Protein AF-A0A3D3K7D5-F1 (afdb_monomer)

Secondary structure (DSSP, 8-state):
-HHHHHHTTS---EEES--SS--SSB-B----SS---GGGS--S-SB-HHHHHHHHHHHTTTPEEE-TTB-HHHHHHHHHHHHTT-SSSPPPPEEEEE-B-SS-HHHHGGGEEEEEEETTEEEEEEEPB--GGGBSS-S-------STTSBPHHHHHHHHHTT-EEEEP-BTTTTT---TTSSSTT-S-TT--B-EEEEEEEHHHHHHTT--GGGTTTT--TTSB-BHHHHHHHSTTT-S--SHHHHHHHHHHHHHHHHHHHHTT--HHHHTTSEEE---TTSS--B-GGGSSGGGHHHHHHHHHHHHHHHHHHBTTGGGTGGG--HHHHHHIIIIIHHHHHHHTT-

pLDDT: mean 89.33, std 12.66, range [44.53, 98.88]

Sequence (347 aa):
GNLDKVQEKARIIAVNLTHLQQSNLCNHAFGMQIADGNDFFPNGNGLTNDGRKVTQGLFDRAVCVDLKHMSYKSRKDLMSEIDAKKFKNVQPLICSHAGFTGTSFKNWAGSIQMVKNVKGSVYLEITKSLHSKNLGRRPGFPAFNASTINLFDEEIAWIVKNDGVIGISLDRRILGYIDLHDERPTGINSNSDVLVDKEFFSAEEWNALGIKKSQIGNTIDSDDILTSSELSECTEASITARNEFFSDHILNHLKHYFQVCKDHGISIAKAQKQITIGSDFDGLINPFANISTVQKMSDLKTYIRMNLLYFLKDLKDSKKWCSELNVDVFVEDLFYNNGYRFIKSRF

Radius of gyration: 19.74 Å; Cα contacts (8 Å, |Δi|>4): 657; chains: 1; bounding box: 53×49×55 Å

Solvent-accessible surface area (backbone atoms only — not comparable to full-atom values): 18586 Å² total; per-residue (Å²): 107,75,67,56,65,45,49,78,77,42,88,64,60,64,45,58,67,32,43,70,43,82,36,85,25,21,21,22,19,45,78,73,94,83,64,10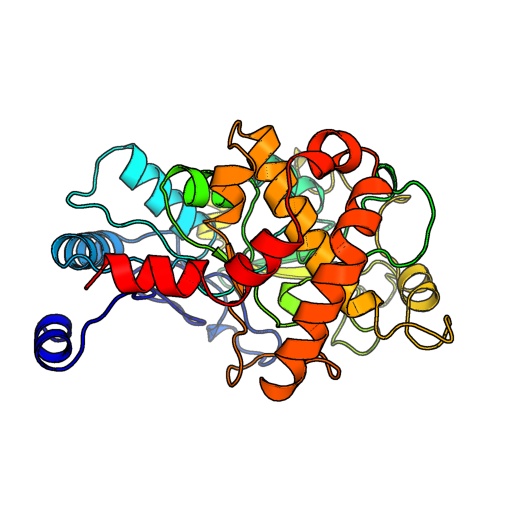1,49,79,76,40,53,18,69,41,63,22,54,34,76,59,25,51,54,50,49,40,57,32,13,71,66,67,20,20,48,26,48,41,31,30,13,58,54,17,48,50,46,51,54,53,36,50,76,68,58,75,51,59,63,76,46,44,43,31,28,57,48,31,32,41,28,82,42,42,68,93,55,50,47,12,32,30,78,42,81,44,85,50,95,59,21,30,39,36,33,29,56,28,51,41,63,53,90,43,54,74,76,90,87,53,72,51,25,44,20,63,39,52,53,25,42,32,43,64,53,53,38,48,36,49,74,57,70,10,41,39,12,40,38,47,25,34,60,48,36,22,54,80,52,95,84,44,86,59,41,35,46,90,48,85,88,49,54,48,34,40,39,74,38,43,41,19,42,56,36,50,58,74,69,59,75,51,76,86,42,46,37,69,64,63,46,89,92,35,49,42,30,55,69,58,49,53,69,55,32,76,90,67,44,103,78,56,91,46,52,70,52,40,24,54,48,48,49,55,51,48,52,53,48,43,25,48,78,69,75,40,52,63,79,56,53,52,59,24,34,28,67,15,53,57,75,95,53,101,54,57,48,41,85,83,50,67,48,79,88,35,49,64,55,55,52,50,48,48,56,72,41,44,69,59,60,31,56,53,24,72,67,43,45,77,54,48,86,73,57,59,51,75,62,41,49,49,24,28,75,40,50,26,56,50,51,60,55,56,76,77,111

Structure (mmCIF, N/CA/C/O backbone):
data_AF-A0A3D3K7D5-F1
#
_entry.id   AF-A0A3D3K7D5-F1
#
loop_
_atom_site.group_PDB
_atom_site.id
_atom_site.type_symbol
_atom_site.label_atom_id
_atom_site.label_alt_id
_atom_site.label_comp_id
_atom_site.label_asym_id
_atom_site.label_entity_id
_atom_site.label_seq_id
_atom_site.pdbx_PDB_ins_code
_atom_site.Cartn_x
_atom_site.Cartn_y
_atom_site.Cartn_z
_atom_site.occupancy
_atom_site.B_iso_or_equiv
_atom_site.auth_seq_id
_atom_site.auth_comp_id
_atom_site.auth_asym_id
_atom_site.auth_atom_id
_atom_site.pdbx_PDB_model_num
ATOM 1 N N . GLY A 1 1 ? -13.679 -6.954 28.525 1.00 71.00 1 GLY A N 1
ATOM 2 C CA . GLY A 1 1 ? -12.781 -7.902 27.824 1.00 71.00 1 GLY A CA 1
ATOM 3 C C . GLY A 1 1 ? -11.327 -7.488 27.994 1.00 71.00 1 GLY A C 1
ATOM 4 O O . GLY A 1 1 ? -11.074 -6.501 28.672 1.00 71.00 1 GLY A O 1
ATOM 5 N N . ASN A 1 2 ? -10.367 -8.217 27.409 1.00 83.06 2 ASN A N 1
ATOM 6 C CA . ASN A 1 2 ? -8.934 -7.886 27.538 1.00 83.06 2 ASN A CA 1
ATOM 7 C C . ASN A 1 2 ? -8.601 -6.482 27.003 1.00 83.06 2 ASN A C 1
ATOM 9 O O . ASN A 1 2 ? -7.838 -5.769 27.642 1.00 83.06 2 ASN A O 1
ATOM 13 N N . LEU A 1 3 ? -9.230 -6.055 25.900 1.00 85.81 3 LEU A N 1
ATOM 14 C CA . LEU A 1 3 ? -9.052 -4.708 25.345 1.00 85.81 3 LEU A CA 1
ATOM 15 C C . LEU A 1 3 ? -9.482 -3.603 26.324 1.00 85.81 3 LEU A C 1
ATOM 17 O O . LEU A 1 3 ? -8.759 -2.627 26.472 1.00 85.81 3 LEU A O 1
ATOM 21 N N . ASP A 1 4 ? -10.610 -3.770 27.022 1.00 87.94 4 ASP A N 1
ATOM 22 C CA . ASP A 1 4 ? -11.104 -2.765 27.978 1.00 87.94 4 ASP A CA 1
ATOM 23 C C . ASP A 1 4 ? -10.107 -2.569 29.134 1.00 87.94 4 ASP A C 1
ATOM 25 O O . ASP A 1 4 ? -9.748 -1.442 29.456 1.00 87.94 4 ASP A O 1
ATOM 29 N N . LYS A 1 5 ? -9.551 -3.669 29.665 1.00 90.00 5 LYS A N 1
ATOM 30 C CA . LYS A 1 5 ? -8.516 -3.632 30.716 1.00 90.00 5 LYS A CA 1
ATOM 31 C C . LYS A 1 5 ? -7.228 -2.935 30.270 1.00 90.00 5 LYS A C 1
ATOM 33 O O . LYS A 1 5 ? -6.519 -2.361 31.091 1.00 90.00 5 LYS A O 1
ATOM 38 N N . VAL A 1 6 ? -6.880 -3.035 28.985 1.00 88.81 6 VAL A N 1
ATOM 39 C CA . VAL A 1 6 ? -5.729 -2.314 28.424 1.00 88.81 6 VAL A CA 1
ATOM 40 C C . VAL A 1 6 ? -6.070 -0.833 28.263 1.00 88.81 6 VAL A C 1
ATOM 42 O O . VAL A 1 6 ? -5.253 0.007 28.628 1.00 88.81 6 VAL A O 1
ATOM 45 N N . GLN A 1 7 ? -7.281 -0.508 27.799 1.00 88.00 7 GLN A N 1
ATOM 46 C CA . GLN A 1 7 ? -7.729 0.876 27.624 1.00 88.00 7 GLN A CA 1
ATOM 47 C C . GLN A 1 7 ? -7.828 1.673 28.928 1.00 88.00 7 GLN A C 1
ATOM 49 O O . GLN A 1 7 ? -7.616 2.881 28.909 1.00 88.00 7 GLN A O 1
ATOM 54 N N . GLU A 1 8 ? -8.058 1.008 30.062 1.00 90.81 8 GLU A N 1
ATOM 55 C CA . GLU A 1 8 ? -7.961 1.624 31.396 1.00 90.81 8 GLU A CA 1
ATOM 56 C C . GLU A 1 8 ? -6.550 2.150 31.717 1.00 90.81 8 GLU A C 1
ATOM 58 O O . GLU A 1 8 ? -6.399 3.040 32.551 1.00 90.81 8 GLU A O 1
ATOM 63 N N . LYS A 1 9 ? -5.510 1.603 31.073 1.00 92.31 9 LYS A N 1
ATOM 64 C CA . LYS A 1 9 ? -4.099 1.931 31.340 1.00 92.31 9 LYS A CA 1
ATOM 65 C C . LYS A 1 9 ? -3.440 2.733 30.225 1.00 92.31 9 LYS A C 1
ATOM 67 O O . LYS A 1 9 ? -2.531 3.512 30.494 1.00 92.31 9 LYS A O 1
ATOM 72 N N . ALA A 1 10 ? -3.850 2.509 28.980 1.00 90.75 10 ALA A N 1
ATOM 73 C CA . ALA A 1 10 ? -3.271 3.150 27.810 1.00 90.75 10 ALA A CA 1
ATOM 74 C C . ALA A 1 10 ? -4.309 3.293 26.697 1.00 90.75 10 ALA A C 1
ATOM 76 O O . ALA A 1 10 ? -5.041 2.356 26.381 1.00 90.75 10 ALA A O 1
ATOM 77 N N . ARG A 1 11 ? -4.330 4.453 26.037 1.00 89.50 11 ARG A N 1
ATOM 78 C CA . ARG A 1 11 ? -5.193 4.670 24.876 1.00 89.50 11 ARG A CA 1
ATOM 79 C C . ARG A 1 11 ? -4.694 3.831 23.700 1.00 89.50 11 ARG A C 1
ATOM 81 O O . ARG A 1 11 ? -3.598 4.052 23.194 1.00 89.50 11 ARG A O 1
ATOM 88 N N . ILE A 1 12 ? -5.521 2.894 23.246 1.00 93.75 12 ILE A N 1
ATOM 89 C CA . ILE A 1 12 ? -5.257 2.113 22.035 1.00 93.75 12 ILE A CA 1
ATOM 90 C C . ILE A 1 12 ? -5.839 2.856 20.836 1.00 93.75 12 ILE A C 1
ATOM 92 O O . ILE A 1 12 ? -7.034 3.134 20.804 1.00 93.75 12 ILE A O 1
ATOM 96 N N . ILE A 1 13 ? -4.988 3.183 19.863 1.00 94.12 13 ILE A N 1
ATOM 97 C CA . ILE A 1 13 ? -5.376 3.934 18.658 1.00 94.12 13 ILE A CA 1
ATOM 98 C C . ILE A 1 13 ? -5.737 2.996 17.507 1.00 94.12 13 ILE A C 1
ATOM 100 O O . ILE A 1 13 ? -6.693 3.258 16.778 1.00 94.12 13 ILE A O 1
ATOM 104 N N . ALA A 1 14 ? -4.984 1.908 17.351 1.00 96.00 14 ALA A N 1
ATOM 105 C CA . ALA A 1 14 ? -5.103 0.990 16.229 1.00 96.00 14 ALA A CA 1
ATOM 106 C C . ALA A 1 14 ? -4.790 -0.452 16.641 1.00 96.00 14 ALA A C 1
ATOM 108 O O . ALA A 1 14 ? -4.013 -0.669 17.572 1.00 96.00 14 ALA A O 1
ATOM 109 N N . VAL A 1 15 ? -5.388 -1.420 15.942 1.00 97.00 15 VAL A N 1
ATOM 110 C CA . VAL A 1 15 ? -5.147 -2.861 16.125 1.00 97.00 15 VAL A CA 1
ATOM 111 C C . VAL A 1 15 ? -5.150 -3.567 14.765 1.00 97.00 15 VAL A C 1
ATOM 113 O O . VAL A 1 15 ? -6.083 -3.388 13.980 1.00 97.00 15 VAL A O 1
ATOM 116 N N . ASN A 1 16 ? -4.146 -4.409 14.507 1.00 95.94 16 ASN A N 1
ATOM 117 C CA . ASN A 1 16 ? -4.144 -5.351 13.384 1.00 95.94 16 ASN A CA 1
ATOM 118 C C . ASN A 1 16 ? -4.997 -6.582 13.720 1.00 95.94 16 ASN A C 1
ATOM 120 O O . ASN A 1 16 ? -4.950 -7.103 14.835 1.00 95.94 16 ASN A O 1
ATOM 124 N N . LEU A 1 17 ? -5.750 -7.090 12.743 1.00 96.56 17 LEU A N 1
ATOM 125 C CA . LEU A 1 17 ? -6.554 -8.314 12.910 1.00 96.56 17 LEU A CA 1
ATOM 126 C C . LEU A 1 17 ? -5.743 -9.605 12.707 1.00 96.56 17 LEU A C 1
ATOM 128 O O . LEU A 1 17 ? -6.175 -10.694 13.097 1.00 96.56 17 LEU A O 1
ATOM 132 N N . THR A 1 18 ? -4.580 -9.487 12.074 1.00 95.25 18 THR A N 1
ATOM 133 C CA . THR A 1 18 ? -3.660 -10.588 11.805 1.00 95.25 18 THR A CA 1
ATOM 134 C C . THR A 1 18 ? -2.232 -10.065 11.646 1.00 95.25 18 THR A C 1
ATOM 136 O O . THR A 1 18 ? -2.013 -8.856 11.567 1.00 95.25 18 THR A O 1
ATOM 139 N N . HIS A 1 19 ? -1.270 -10.981 11.603 1.00 91.88 19 HIS A N 1
ATOM 140 C CA . HIS A 1 19 ? 0.141 -10.704 11.345 1.00 91.88 19 HIS A CA 1
ATOM 141 C C . HIS A 1 19 ? 0.665 -11.720 10.311 1.00 91.88 19 HIS A C 1
ATOM 143 O O . HIS A 1 19 ? -0.014 -12.001 9.331 1.00 91.88 19 HIS A O 1
ATOM 149 N N . LEU A 1 20 ? 1.854 -12.287 10.511 1.00 86.38 20 LEU A N 1
ATOM 150 C CA . LEU A 1 20 ? 2.508 -13.217 9.578 1.00 86.38 20 LEU A CA 1
ATOM 151 C C . LEU A 1 20 ? 1.956 -14.655 9.590 1.00 86.38 20 LEU A C 1
ATOM 153 O O . LEU A 1 20 ? 2.415 -15.479 8.806 1.00 86.38 20 LEU A O 1
ATOM 157 N N . GLN A 1 21 ? 1.018 -14.979 10.479 1.00 86.38 21 GLN A N 1
ATOM 158 C CA . GLN A 1 21 ? 0.454 -16.322 10.632 1.00 86.38 21 GLN A CA 1
ATOM 159 C C . GLN A 1 21 ? -1.063 -16.291 10.513 1.00 86.38 21 GLN A C 1
ATOM 161 O O . GLN A 1 21 ? -1.693 -15.258 10.754 1.00 86.38 21 GLN A O 1
ATOM 166 N N . GLN A 1 22 ? -1.639 -17.453 10.203 1.00 89.69 22 GLN A N 1
ATOM 167 C CA . GLN A 1 22 ? -3.078 -17.585 10.072 1.00 89.69 22 GLN A CA 1
ATOM 168 C C . GLN A 1 22 ? -3.783 -17.173 11.370 1.00 89.69 22 GLN A C 1
ATOM 170 O O . GLN A 1 22 ? -3.541 -17.722 12.445 1.00 89.69 22 GLN A O 1
ATOM 175 N N . SER A 1 23 ? -4.705 -16.224 11.239 1.00 91.56 23 SER A N 1
ATOM 176 C CA . SER A 1 23 ? -5.607 -15.790 12.299 1.00 91.56 23 SER A CA 1
ATOM 177 C C . SER A 1 23 ? -7.003 -16.353 12.048 1.00 91.56 23 SER A C 1
ATOM 179 O O . SER A 1 23 ? -7.442 -16.493 10.906 1.00 91.56 23 SER A O 1
ATOM 181 N N . ASN A 1 24 ? -7.750 -16.610 13.122 1.00 94.44 24 ASN A N 1
ATOM 182 C CA . ASN A 1 24 ? -9.175 -16.944 13.021 1.00 94.44 24 ASN A CA 1
ATOM 183 C C . ASN A 1 24 ? -10.040 -15.715 12.671 1.00 94.44 24 ASN A C 1
ATOM 185 O O . ASN A 1 24 ? -11.241 -15.853 12.436 1.00 94.44 24 ASN A O 1
ATOM 189 N N . LEU A 1 25 ? -9.460 -14.507 12.654 1.00 97.69 25 LEU A N 1
ATOM 190 C CA . LEU A 1 25 ? -10.171 -13.258 12.364 1.00 97.69 25 LEU A CA 1
ATOM 191 C C . LEU A 1 25 ? -10.191 -12.934 10.867 1.00 97.69 25 LEU A C 1
ATOM 193 O O . LEU A 1 25 ? -11.213 -12.504 10.334 1.00 97.69 25 LEU A O 1
ATOM 197 N N . CYS A 1 26 ? -9.077 -13.135 10.175 1.00 97.69 26 CYS A N 1
ATOM 198 C CA . CYS A 1 26 ? -8.971 -12.922 8.739 1.00 97.69 26 CYS A CA 1
ATOM 199 C C . CYS A 1 26 ? -7.744 -13.642 8.177 1.00 97.69 26 CYS A C 1
ATOM 201 O O . CYS A 1 26 ? -6.828 -14.003 8.919 1.00 97.69 26 CYS A O 1
ATOM 203 N N . ASN A 1 27 ? -7.724 -13.827 6.859 1.00 96.88 27 ASN A N 1
ATOM 204 C CA . ASN A 1 27 ? -6.536 -14.310 6.167 1.00 96.88 27 ASN A CA 1
ATOM 205 C C . ASN A 1 27 ? -5.448 -13.224 6.092 1.00 96.88 27 ASN A C 1
ATOM 207 O O . ASN A 1 27 ? -5.763 -12.027 6.022 1.00 96.88 27 ASN A O 1
ATOM 211 N N . HIS A 1 28 ? -4.180 -13.639 6.067 1.00 95.44 28 HIS A N 1
ATOM 212 C CA . HIS A 1 28 ? -3.017 -12.752 5.969 1.00 95.44 28 HIS A CA 1
ATOM 213 C C . HIS A 1 28 ? -2.381 -12.758 4.574 1.00 95.44 28 HIS A C 1
ATOM 215 O O . HIS A 1 28 ? -2.562 -13.687 3.795 1.00 95.44 28 HIS A O 1
ATOM 221 N N . ALA A 1 29 ? -1.656 -11.693 4.240 1.00 94.56 29 ALA A N 1
ATOM 222 C CA . ALA A 1 29 ? -0.768 -11.657 3.085 1.00 94.56 29 ALA A CA 1
ATOM 223 C C . ALA A 1 29 ? 0.562 -12.327 3.447 1.00 94.56 29 ALA A C 1
ATOM 225 O O . ALA A 1 29 ? 1.047 -12.190 4.576 1.00 94.56 29 ALA A O 1
ATOM 226 N N . PHE A 1 30 ? 1.179 -13.021 2.493 1.00 91.81 30 PHE A N 1
ATOM 227 C CA . PHE A 1 30 ? 2.505 -13.581 2.706 1.00 91.81 30 PHE A CA 1
ATOM 228 C C . PHE A 1 30 ? 3.532 -12.452 2.860 1.00 91.81 30 PHE A C 1
ATOM 230 O O . PHE A 1 30 ? 3.607 -11.546 2.034 1.00 91.81 30 PHE A O 1
ATOM 237 N N . GLY A 1 31 ? 4.311 -12.486 3.942 1.00 78.69 31 GLY A N 1
ATOM 238 C CA . GLY A 1 31 ? 5.256 -11.414 4.276 1.00 78.69 31 GLY A CA 1
ATOM 239 C C . GLY A 1 31 ? 6.660 -11.882 4.650 1.00 78.69 31 GLY A C 1
ATOM 240 O O . GLY A 1 31 ? 7.502 -11.044 4.953 1.00 78.69 31 GLY A O 1
ATOM 241 N N . MET A 1 32 ? 6.933 -13.192 4.656 1.00 67.50 32 MET A N 1
ATOM 242 C CA . MET A 1 32 ? 8.191 -13.733 5.174 1.00 67.50 32 MET A CA 1
ATOM 243 C C . MET A 1 32 ? 8.962 -14.514 4.113 1.00 67.50 32 MET A C 1
ATOM 245 O O . MET A 1 32 ? 8.595 -15.625 3.765 1.00 67.50 32 MET A O 1
ATOM 249 N N . GLN A 1 33 ? 10.086 -13.963 3.661 1.00 60.16 33 GLN A N 1
ATOM 250 C CA . GLN A 1 33 ? 11.030 -14.649 2.767 1.00 60.16 33 GLN A CA 1
ATOM 251 C C . GLN A 1 33 ? 12.209 -15.305 3.519 1.00 60.16 33 GLN A C 1
ATOM 253 O O . GLN A 1 33 ? 13.191 -15.660 2.890 1.00 60.16 33 GLN A O 1
ATOM 258 N N . ILE A 1 34 ? 12.160 -15.400 4.858 1.00 48.62 34 ILE A N 1
ATOM 259 C CA . ILE A 1 34 ? 13.333 -15.734 5.701 1.00 48.62 34 ILE A CA 1
ATOM 260 C C . ILE A 1 34 ? 13.250 -17.141 6.338 1.00 48.62 34 ILE A C 1
ATOM 262 O O . ILE A 1 34 ? 14.250 -17.636 6.849 1.00 48.62 34 ILE A O 1
ATOM 266 N N . ALA A 1 35 ? 12.102 -17.831 6.297 1.00 47.75 35 ALA A N 1
ATOM 267 C CA . ALA A 1 35 ? 11.999 -19.194 6.829 1.00 47.75 35 ALA A CA 1
ATOM 268 C C . ALA A 1 35 ? 11.150 -20.114 5.940 1.00 47.75 35 ALA A C 1
ATOM 270 O O . ALA A 1 35 ? 10.009 -19.791 5.608 1.00 47.75 35 ALA A O 1
ATOM 271 N N . ASP A 1 36 ? 11.708 -21.285 5.621 1.00 52.78 36 ASP A N 1
ATOM 272 C CA . ASP A 1 36 ? 11.097 -22.379 4.852 1.00 52.78 36 ASP A CA 1
ATOM 273 C C . ASP A 1 36 ? 10.015 -23.122 5.663 1.00 52.78 36 ASP A C 1
ATOM 275 O O . ASP A 1 36 ? 10.137 -24.301 5.999 1.00 52.78 36 ASP A O 1
ATOM 279 N N . GLY A 1 37 ? 8.938 -22.421 6.022 1.00 64.50 37 GLY A N 1
ATOM 280 C CA . GLY A 1 37 ? 7.816 -22.987 6.767 1.00 64.50 37 GLY A CA 1
ATOM 281 C C . GLY A 1 37 ? 6.498 -22.858 6.013 1.00 64.50 37 GLY A C 1
ATOM 282 O O . GLY A 1 37 ? 5.971 -21.755 5.880 1.00 64.50 37 GLY A O 1
ATOM 283 N N . ASN A 1 38 ? 5.900 -23.990 5.622 1.00 73.69 38 ASN A N 1
ATOM 284 C CA . ASN A 1 38 ? 4.523 -24.029 5.101 1.00 73.69 38 ASN A CA 1
ATOM 285 C C . ASN A 1 38 ? 3.502 -23.412 6.085 1.00 73.69 38 ASN A C 1
ATOM 287 O O . ASN A 1 38 ? 2.418 -23.017 5.668 1.00 73.69 38 ASN A O 1
ATOM 291 N N . ASP A 1 39 ? 3.843 -23.313 7.374 1.00 77.88 39 ASP A N 1
ATOM 292 C CA . ASP A 1 39 ? 2.995 -22.750 8.436 1.00 77.88 39 ASP A CA 1
ATOM 293 C C . ASP A 1 39 ? 2.694 -21.252 8.258 1.00 77.88 39 ASP A C 1
ATOM 295 O O . ASP A 1 39 ? 1.765 -20.725 8.870 1.00 77.88 39 ASP A O 1
ATOM 299 N N . PHE A 1 40 ? 3.464 -20.560 7.415 1.00 86.12 40 PHE A N 1
ATOM 300 C CA . PHE A 1 40 ? 3.286 -19.136 7.123 1.00 86.12 40 PHE A CA 1
ATOM 301 C C . PHE A 1 40 ? 2.553 -18.885 5.805 1.00 86.12 40 PHE A C 1
ATOM 303 O O . PHE A 1 40 ? 2.254 -17.732 5.479 1.00 86.12 40 PHE A O 1
ATOM 310 N N . PHE A 1 41 ? 2.236 -19.941 5.050 1.00 91.19 41 PHE A N 1
ATOM 311 C CA . PHE A 1 41 ? 1.444 -19.805 3.837 1.00 91.19 41 PHE A CA 1
ATOM 312 C C . PHE A 1 41 ? 0.004 -19.417 4.194 1.00 91.19 41 PHE A C 1
ATOM 314 O O . PHE A 1 41 ? -0.620 -20.082 5.026 1.00 91.19 41 PHE A O 1
ATOM 321 N N . PRO A 1 42 ? -0.544 -18.359 3.572 1.00 92.69 42 PRO A N 1
ATOM 322 C CA . PRO A 1 42 ? -1.939 -17.986 3.762 1.00 92.69 42 PRO A CA 1
ATOM 323 C C . PRO A 1 42 ? -2.889 -19.130 3.402 1.00 92.69 42 PRO A C 1
ATOM 325 O O . PRO A 1 42 ? -2.801 -19.689 2.302 1.00 92.69 42 PRO A O 1
ATOM 328 N N . ASN A 1 43 ? -3.813 -19.459 4.309 1.00 91.19 43 ASN A N 1
ATOM 329 C CA . ASN A 1 43 ? -4.723 -20.597 4.171 1.00 91.19 43 ASN A CA 1
ATOM 330 C C . ASN A 1 43 ? -6.137 -20.287 4.702 1.00 91.19 43 ASN A C 1
ATOM 332 O O . ASN A 1 43 ? -6.707 -21.010 5.510 1.00 91.19 43 ASN A O 1
ATOM 336 N N . GLY A 1 44 ? -6.745 -19.212 4.210 1.00 93.44 44 GLY A N 1
ATOM 337 C CA . GLY A 1 44 ? -8.145 -18.892 4.499 1.00 93.44 44 GLY A CA 1
ATOM 338 C C . GLY A 1 44 ? -8.795 -18.103 3.375 1.00 93.44 44 GLY A C 1
ATOM 339 O O . GLY A 1 44 ? -8.241 -18.012 2.285 1.00 93.44 44 GLY A O 1
ATOM 340 N N . ASN A 1 45 ? -9.955 -17.501 3.637 1.00 96.69 45 ASN A N 1
ATOM 341 C CA . ASN A 1 45 ? -10.724 -16.775 2.627 1.00 96.69 45 ASN A CA 1
ATOM 342 C C . ASN A 1 45 ? -11.261 -15.438 3.153 1.00 96.69 45 ASN A C 1
ATOM 344 O O . ASN A 1 45 ? -12.438 -15.312 3.499 1.00 96.69 45 ASN A O 1
ATOM 348 N N . GLY A 1 46 ? -10.405 -14.417 3.169 1.00 97.56 46 GLY A N 1
ATOM 349 C CA . GLY A 1 46 ? -10.788 -13.064 3.549 1.00 97.56 46 GLY A CA 1
ATOM 350 C C . GLY A 1 46 ? -11.170 -12.903 5.025 1.00 97.56 46 GLY A C 1
ATOM 351 O O . GLY A 1 46 ? -10.623 -13.561 5.914 1.00 97.56 46 GLY A O 1
ATOM 352 N N . LEU A 1 47 ? -12.105 -11.985 5.292 1.00 98.19 47 LEU A N 1
ATOM 353 C CA . LEU A 1 47 ? -12.552 -11.638 6.646 1.00 98.19 47 LEU A CA 1
ATOM 354 C C . LEU A 1 47 ? -13.562 -12.674 7.169 1.00 98.19 47 LEU A C 1
ATOM 356 O O . LEU A 1 47 ? -14.565 -12.961 6.507 1.00 98.19 47 LEU A O 1
ATOM 360 N N . THR A 1 48 ? -13.358 -13.201 8.380 1.00 98.31 48 THR A N 1
ATOM 361 C CA . THR A 1 48 ? -14.257 -14.202 8.989 1.00 98.31 48 THR A CA 1
ATOM 362 C C . THR A 1 48 ? -15.399 -13.552 9.776 1.00 98.31 48 THR A C 1
ATOM 364 O O . THR A 1 48 ? -15.433 -12.339 9.996 1.00 98.31 48 THR A O 1
ATOM 367 N N . ASN A 1 49 ? -16.386 -14.340 10.215 1.00 98.31 49 ASN A N 1
ATOM 368 C CA . ASN A 1 49 ? -17.466 -13.832 11.072 1.00 98.31 49 ASN A CA 1
ATOM 369 C C . ASN A 1 49 ? -16.949 -13.319 12.422 1.00 98.31 49 ASN A C 1
ATOM 371 O O . ASN A 1 49 ? -17.444 -12.309 12.922 1.00 98.31 49 ASN A O 1
ATOM 375 N N . ASP A 1 50 ? -15.941 -13.972 12.997 1.00 98.00 50 ASP A N 1
ATOM 376 C CA . ASP A 1 50 ? -15.334 -13.503 14.241 1.00 98.00 50 ASP A CA 1
ATOM 377 C C . ASP A 1 50 ? -14.472 -12.261 14.003 1.00 98.00 50 ASP A C 1
ATOM 379 O O . ASP A 1 50 ? -14.537 -11.324 14.800 1.00 98.00 50 ASP A O 1
ATOM 383 N N . GLY A 1 51 ? -13.788 -12.167 12.855 1.00 98.31 51 GLY A N 1
ATOM 384 C CA . GLY A 1 51 ? -13.132 -10.933 12.415 1.00 98.31 51 GLY A CA 1
ATOM 385 C C . GLY A 1 51 ? -14.086 -9.747 12.318 1.00 98.31 51 GLY A C 1
ATOM 386 O O . GLY A 1 51 ? -13.764 -8.661 12.801 1.00 98.31 51 GLY A O 1
ATOM 387 N N . ARG A 1 52 ? -15.298 -9.952 11.783 1.00 98.56 52 ARG A N 1
ATOM 388 C CA . ARG A 1 52 ? -16.355 -8.922 11.755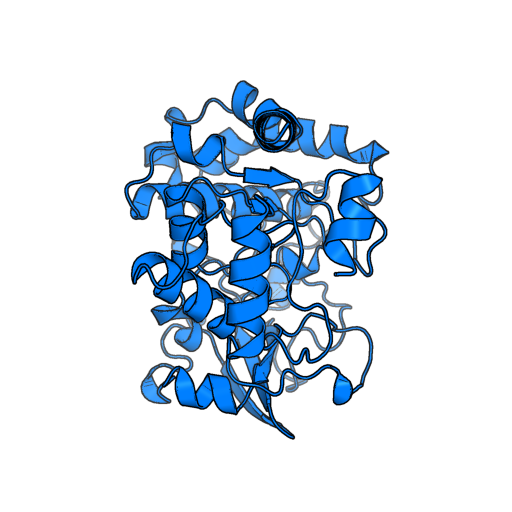 1.00 98.56 52 ARG A CA 1
ATOM 389 C C . ARG A 1 52 ? -16.785 -8.502 13.160 1.00 98.56 52 ARG A C 1
ATOM 391 O O . ARG A 1 52 ? -16.873 -7.309 13.435 1.00 98.56 52 ARG A O 1
ATOM 398 N N . LYS A 1 53 ? -17.016 -9.452 14.074 1.00 98.19 53 LYS A N 1
ATOM 399 C CA . LYS A 1 53 ? -17.387 -9.135 15.469 1.00 98.19 53 LYS A CA 1
ATOM 400 C C . LYS A 1 53 ? -16.295 -8.332 16.177 1.00 98.19 53 LYS A C 1
ATOM 402 O O . LYS A 1 53 ? -16.603 -7.342 16.836 1.00 98.19 53 LYS A O 1
ATOM 407 N N . VAL A 1 54 ? -15.031 -8.738 16.025 1.00 97.88 54 VAL A N 1
ATOM 408 C CA . VAL A 1 54 ? -13.886 -8.018 16.603 1.00 97.88 54 VAL A CA 1
ATOM 409 C C . VAL A 1 54 ? -13.771 -6.622 15.996 1.00 97.88 54 VAL A C 1
ATOM 411 O O . VAL A 1 54 ? -13.666 -5.656 16.743 1.00 97.88 54 VAL A O 1
ATOM 414 N N . THR A 1 55 ? -13.884 -6.500 14.673 1.00 98.56 55 THR A N 1
ATOM 415 C CA . THR A 1 55 ? -13.868 -5.211 13.963 1.00 98.56 55 THR A CA 1
ATOM 416 C C . THR A 1 55 ? -14.947 -4.262 14.481 1.00 98.56 55 THR A C 1
ATOM 418 O O . THR A 1 55 ? -14.640 -3.126 14.836 1.00 98.56 55 THR A O 1
ATOM 421 N N . GLN A 1 56 ? -16.193 -4.733 14.610 1.00 98.50 56 GLN A N 1
ATOM 422 C CA . GLN A 1 56 ? -17.272 -3.927 15.185 1.00 98.50 56 GLN A CA 1
ATOM 423 C C . GLN A 1 56 ? -16.935 -3.486 16.617 1.00 98.50 56 GLN A C 1
ATOM 425 O O . GLN A 1 56 ? -17.095 -2.318 16.958 1.00 98.50 56 GLN A O 1
ATOM 430 N N . GLY A 1 57 ? -16.399 -4.396 17.437 1.00 97.31 57 GLY A N 1
ATOM 431 C CA . GLY A 1 57 ? -15.985 -4.088 18.804 1.00 97.31 57 GLY A CA 1
ATOM 432 C C . GLY A 1 57 ? -14.850 -3.060 18.907 1.00 97.31 57 GLY A C 1
ATOM 433 O O . GLY A 1 57 ? -14.831 -2.298 19.878 1.00 97.31 57 GLY A O 1
ATOM 434 N N . LEU A 1 58 ? -13.931 -3.024 17.934 1.00 97.88 58 LEU A N 1
ATOM 435 C CA . LEU A 1 58 ? -12.886 -1.999 17.819 1.00 97.88 58 LEU A CA 1
ATOM 436 C C . LEU A 1 58 ? -13.496 -0.641 17.453 1.00 97.88 58 LEU A C 1
ATOM 438 O O . LEU A 1 58 ? -13.246 0.348 18.143 1.00 97.88 58 LEU A O 1
ATOM 442 N N . PHE A 1 59 ? -14.361 -0.606 16.438 1.00 98.12 59 PHE A N 1
ATOM 443 C CA . PHE A 1 59 ? -15.042 0.614 16.006 1.00 98.12 59 PHE A CA 1
ATOM 444 C C . PHE A 1 59 ? -15.902 1.243 17.104 1.00 98.12 59 PHE A C 1
ATOM 446 O O . PHE A 1 59 ? -15.798 2.445 17.345 1.00 98.12 59 PHE A O 1
ATOM 453 N N . ASP A 1 60 ? -16.655 0.436 17.855 1.00 96.94 60 ASP A N 1
ATOM 454 C CA . ASP A 1 60 ? -17.461 0.910 18.991 1.00 96.94 60 ASP A CA 1
ATOM 455 C C . ASP A 1 60 ? -16.620 1.542 20.114 1.00 96.94 60 ASP A C 1
ATOM 457 O O . ASP A 1 60 ? -17.142 2.286 20.941 1.00 96.94 60 ASP A O 1
ATOM 461 N N . ARG A 1 61 ? -15.311 1.269 20.143 1.00 95.12 61 ARG A N 1
ATOM 462 C CA . ARG A 1 61 ? -14.352 1.828 21.111 1.00 95.12 61 ARG A CA 1
ATOM 463 C C . ARG A 1 61 ? -13.505 2.960 20.536 1.00 95.12 61 ARG A C 1
ATOM 465 O O . ARG A 1 61 ? -12.538 3.378 21.175 1.00 95.12 61 ARG A O 1
ATOM 472 N N . ALA A 1 62 ? -13.852 3.440 19.342 1.00 95.31 62 ALA A N 1
ATOM 473 C CA . ALA A 1 62 ? -13.066 4.400 18.577 1.00 95.31 62 ALA A CA 1
ATOM 474 C C . ALA A 1 62 ? -11.613 3.939 18.329 1.00 95.31 62 ALA A C 1
ATOM 476 O O . ALA A 1 62 ? -10.688 4.750 18.300 1.00 95.31 62 ALA A O 1
ATOM 477 N N . VAL A 1 63 ? -11.414 2.627 18.158 1.00 97.12 63 VAL A N 1
ATOM 478 C CA . VAL A 1 63 ? -10.129 2.027 17.781 1.00 97.12 63 VAL A CA 1
ATOM 479 C C . VAL A 1 63 ? -10.135 1.757 16.280 1.00 97.12 63 VAL A C 1
ATOM 481 O O . VAL A 1 63 ? -11.070 1.160 15.746 1.00 97.12 63 VAL A O 1
ATOM 484 N N . CYS A 1 64 ? -9.088 2.203 15.593 1.00 98.19 64 CYS A N 1
ATOM 485 C CA . CYS A 1 64 ? -8.925 1.989 14.160 1.00 98.19 64 CYS A CA 1
ATOM 486 C C . CYS A 1 64 ? -8.488 0.545 13.877 1.00 98.19 64 CYS A C 1
ATOM 488 O O . CYS A 1 64 ? -7.762 -0.065 14.665 1.00 98.19 64 CYS A O 1
ATOM 490 N N . VAL A 1 65 ? -8.887 0.008 12.726 1.00 98.56 65 VAL A N 1
ATOM 491 C CA . VAL A 1 65 ? -8.331 -1.253 12.223 1.00 98.56 65 VAL A CA 1
ATOM 492 C C . VAL A 1 65 ? -7.122 -0.936 11.351 1.00 98.56 65 VAL A C 1
ATOM 494 O O . VAL A 1 65 ? -7.219 -0.104 10.445 1.00 98.56 65 VAL A O 1
ATOM 497 N N . ASP A 1 66 ? -5.998 -1.591 11.636 1.00 98.56 66 ASP A N 1
ATOM 498 C CA . ASP A 1 66 ? -4.802 -1.542 10.797 1.00 98.56 66 ASP A CA 1
ATOM 499 C C . ASP A 1 66 ? -4.798 -2.709 9.800 1.00 98.56 66 ASP A C 1
ATOM 501 O O . ASP A 1 66 ? -4.903 -3.881 10.167 1.00 98.56 66 ASP A O 1
ATOM 505 N N . LEU A 1 67 ? -4.709 -2.355 8.523 1.00 98.56 67 LEU A N 1
ATOM 506 C CA . LEU A 1 67 ? -4.809 -3.231 7.365 1.00 98.56 67 LEU A CA 1
ATOM 507 C C . LEU A 1 67 ? -3.523 -3.995 7.078 1.00 98.56 67 LEU A C 1
ATOM 509 O O . LEU A 1 67 ? -3.549 -4.971 6.323 1.00 98.56 67 LEU A O 1
ATOM 513 N N . LYS A 1 68 ? -2.391 -3.559 7.635 1.00 96.75 68 LYS A N 1
ATOM 514 C CA . LYS A 1 68 ? -1.123 -4.233 7.386 1.00 96.75 68 LYS A CA 1
ATOM 515 C C . LYS A 1 68 ? -1.189 -5.694 7.850 1.00 96.75 68 LYS A C 1
ATOM 517 O O . LYS A 1 68 ? -1.780 -6.010 8.880 1.00 96.75 68 LYS A O 1
ATOM 522 N N . HIS A 1 69 ? -0.597 -6.563 7.033 1.00 95.81 69 HIS A N 1
ATOM 523 C CA . HIS A 1 69 ? -0.623 -8.028 7.063 1.00 95.81 69 HIS A CA 1
ATOM 524 C C . HIS A 1 69 ? -1.932 -8.696 6.669 1.00 95.81 69 HIS A C 1
ATOM 526 O O . HIS A 1 69 ? -1.898 -9.880 6.360 1.00 95.81 69 HIS A O 1
ATOM 532 N N . MET A 1 70 ? -3.067 -8.001 6.605 1.00 98.00 70 MET A N 1
ATOM 533 C CA . MET A 1 70 ? -4.282 -8.611 6.058 1.00 98.00 70 MET A CA 1
ATOM 534 C C . MET A 1 70 ? -4.063 -8.979 4.585 1.00 98.00 70 MET A C 1
ATOM 536 O O . MET A 1 70 ? -3.435 -8.213 3.855 1.00 98.00 70 MET A O 1
ATOM 540 N N . SER A 1 71 ? -4.597 -10.118 4.132 1.00 97.44 71 SER A N 1
ATOM 541 C CA . SER A 1 71 ? -4.606 -10.466 2.704 1.00 97.44 71 SER A CA 1
ATOM 542 C C . SER A 1 71 ? -5.376 -9.416 1.896 1.00 97.44 71 SER A C 1
ATOM 544 O O . SER A 1 71 ? -6.258 -8.735 2.433 1.00 97.44 71 SER A O 1
ATOM 546 N N . TYR A 1 72 ? -5.113 -9.319 0.589 1.00 97.94 72 TYR A N 1
ATOM 547 C CA . TYR A 1 72 ? -5.895 -8.441 -0.290 1.00 97.94 72 TYR A CA 1
ATOM 548 C C . TYR A 1 72 ? -7.405 -8.685 -0.150 1.00 97.94 72 TYR A C 1
ATOM 550 O O . TYR A 1 72 ? -8.181 -7.739 -0.005 1.00 97.94 72 TYR A O 1
ATOM 558 N N . LYS A 1 73 ? -7.843 -9.952 -0.137 1.00 98.19 73 LYS A N 1
ATOM 559 C CA . LYS A 1 73 ? -9.271 -10.254 -0.019 1.00 98.19 73 LYS A CA 1
ATOM 560 C C . LYS A 1 73 ? -9.827 -9.863 1.352 1.00 98.19 73 LYS A C 1
ATOM 562 O O . LYS A 1 73 ? -10.927 -9.328 1.408 1.00 98.19 73 LYS A O 1
ATOM 567 N N . SER A 1 74 ? -9.080 -10.056 2.441 1.00 98.62 74 SER A N 1
ATOM 568 C CA . SER A 1 74 ? -9.490 -9.605 3.778 1.00 98.62 74 SER A CA 1
ATOM 569 C C . SER A 1 74 ? -9.701 -8.091 3.829 1.00 98.62 74 SER A C 1
ATOM 571 O O . SER A 1 74 ? -10.706 -7.631 4.376 1.00 98.62 74 SER A O 1
ATOM 573 N N . ARG A 1 75 ? -8.786 -7.311 3.233 1.00 98.75 75 ARG A N 1
ATOM 574 C CA . ARG A 1 75 ? -8.918 -5.848 3.130 1.00 98.75 75 ARG A CA 1
ATOM 575 C C . ARG A 1 75 ? -10.119 -5.470 2.262 1.00 98.75 75 ARG A C 1
ATOM 577 O O . ARG A 1 75 ? -10.940 -4.655 2.679 1.00 98.75 75 ARG A O 1
ATOM 584 N N . LYS A 1 76 ? -10.276 -6.117 1.102 1.00 98.62 76 LYS A N 1
ATOM 585 C CA . LYS A 1 76 ? -11.411 -5.927 0.184 1.00 98.62 76 LYS A CA 1
ATOM 586 C C . LYS A 1 76 ? -12.759 -6.209 0.844 1.00 98.62 76 LYS A C 1
ATOM 588 O O . LYS A 1 76 ? -13.677 -5.405 0.684 1.00 98.62 76 LYS A O 1
ATOM 593 N N . ASP A 1 77 ? -12.880 -7.319 1.569 1.00 98.75 77 ASP A N 1
ATOM 594 C CA . ASP A 1 77 ? -14.097 -7.685 2.294 1.00 98.75 77 ASP A CA 1
ATOM 595 C C . ASP A 1 77 ? -14.433 -6.603 3.329 1.00 98.75 77 ASP A C 1
ATOM 597 O O . ASP A 1 77 ? -15.554 -6.102 3.339 1.00 98.75 77 ASP A O 1
ATOM 601 N N . LEU A 1 78 ? -13.456 -6.177 4.141 1.00 98.81 78 LEU A N 1
ATOM 602 C CA . LEU A 1 78 ? -13.652 -5.128 5.143 1.00 98.81 78 LEU A CA 1
ATOM 603 C C . LEU A 1 78 ? -14.125 -3.805 4.519 1.00 98.81 78 LEU A C 1
ATOM 605 O O . LEU A 1 78 ? -15.150 -3.268 4.936 1.00 98.81 78 LEU A O 1
ATOM 609 N N . MET A 1 79 ? -13.416 -3.300 3.503 1.00 98.81 79 MET A N 1
ATOM 610 C CA . MET A 1 79 ? -13.772 -2.047 2.821 1.00 98.81 79 MET A CA 1
ATOM 611 C C . MET A 1 79 ? -15.163 -2.130 2.177 1.00 98.81 79 MET A C 1
ATOM 613 O O . MET A 1 79 ? -15.995 -1.249 2.380 1.00 98.81 79 MET A O 1
ATOM 617 N N . SER A 1 80 ? -15.463 -3.235 1.484 1.00 98.69 80 SER A N 1
ATOM 618 C CA . SER A 1 80 ? -16.767 -3.439 0.835 1.00 98.69 80 SER A CA 1
ATOM 619 C C . SER A 1 80 ? -17.913 -3.520 1.847 1.00 98.69 80 SER A C 1
ATOM 621 O O . SER A 1 80 ? -19.027 -3.074 1.581 1.00 98.69 80 SER A O 1
ATOM 623 N N . GLU A 1 81 ? -17.670 -4.106 3.019 1.00 98.75 81 GLU A N 1
ATOM 624 C CA . GLU A 1 81 ? -18.671 -4.211 4.079 1.00 98.75 81 GLU A CA 1
ATOM 625 C C . GLU A 1 81 ? -18.889 -2.895 4.833 1.00 98.75 81 GLU A C 1
ATOM 627 O O . GLU A 1 81 ? -20.018 -2.625 5.254 1.00 98.75 81 GLU A O 1
ATOM 632 N N . ILE A 1 82 ? -17.854 -2.058 4.953 1.00 98.81 82 ILE A N 1
ATOM 633 C CA . ILE A 1 82 ? -17.984 -0.668 5.410 1.00 98.81 82 ILE A CA 1
ATOM 634 C C . ILE A 1 82 ? -18.843 0.132 4.424 1.00 98.81 82 ILE A C 1
ATOM 636 O O . ILE A 1 82 ? -19.820 0.751 4.848 1.00 98.81 82 ILE A O 1
ATOM 640 N N . ASP A 1 83 ? -18.553 0.055 3.122 1.00 98.62 83 ASP A N 1
ATOM 641 C CA . ASP A 1 83 ? -19.326 0.748 2.079 1.00 98.62 83 ASP A CA 1
ATOM 642 C C . ASP A 1 83 ? -20.792 0.285 2.055 1.00 98.62 83 ASP A C 1
ATOM 644 O O . ASP A 1 83 ? -21.719 1.084 1.899 1.00 98.62 83 ASP A O 1
ATOM 648 N N . ALA A 1 84 ? -21.021 -1.008 2.302 1.00 98.69 84 ALA A N 1
ATOM 649 C CA . ALA A 1 84 ? -22.349 -1.597 2.453 1.00 98.69 84 ALA A CA 1
ATOM 650 C C . ALA A 1 84 ? -23.023 -1.292 3.808 1.00 98.69 84 ALA A C 1
ATOM 652 O O . ALA A 1 84 ? -24.093 -1.835 4.091 1.00 98.69 84 ALA A O 1
ATOM 653 N N . LYS A 1 85 ? -22.419 -0.442 4.653 1.00 98.56 85 LYS A N 1
ATOM 654 C CA . LYS A 1 85 ? -22.930 -0.020 5.970 1.00 98.56 85 LYS A CA 1
ATOM 655 C C . LYS A 1 85 ? -23.214 -1.184 6.928 1.00 98.56 85 LYS A C 1
ATOM 657 O O . LYS A 1 85 ? -24.121 -1.101 7.758 1.00 98.56 85 LYS A O 1
ATOM 662 N N . LYS A 1 86 ? -22.445 -2.276 6.834 1.00 98.62 86 LYS A N 1
ATOM 663 C CA . LYS A 1 86 ? -22.570 -3.426 7.750 1.00 98.62 86 LYS A CA 1
ATOM 664 C C . LYS A 1 86 ? -21.946 -3.171 9.121 1.00 98.62 86 LYS A C 1
ATOM 666 O O . LYS A 1 86 ? -22.279 -3.873 10.072 1.00 98.62 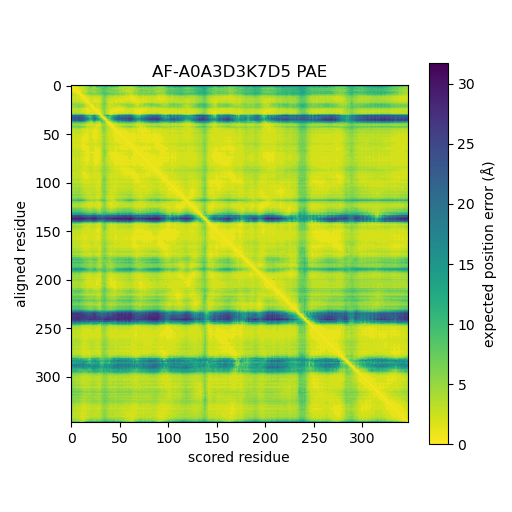86 LYS A O 1
ATOM 671 N N . PHE A 1 87 ? -21.074 -2.172 9.219 1.00 98.69 87 PHE A N 1
ATOM 672 C CA . PHE A 1 87 ? -20.453 -1.740 10.465 1.00 98.69 87 PHE A CA 1
ATOM 673 C C . PHE A 1 87 ? -21.039 -0.416 10.954 1.00 98.69 87 PHE A C 1
ATOM 675 O O . PHE A 1 87 ? -21.415 0.451 10.162 1.00 98.69 87 PHE A O 1
ATOM 682 N N . LYS A 1 88 ? -21.086 -0.247 12.275 1.00 98.31 88 LYS A N 1
ATOM 683 C CA . LYS A 1 88 ? -21.451 1.008 12.949 1.00 98.31 88 LYS A CA 1
ATOM 684 C C . LYS A 1 88 ? -20.211 1.662 13.545 1.00 98.31 88 LYS A C 1
ATOM 686 O O . LYS A 1 88 ? -19.235 0.971 13.818 1.00 98.31 88 LYS A O 1
ATOM 691 N N . ASN A 1 89 ? -20.281 2.974 13.783 1.00 97.88 89 ASN A N 1
ATOM 692 C CA . ASN A 1 89 ? -19.216 3.751 14.432 1.00 97.88 89 ASN A CA 1
ATOM 693 C C . ASN A 1 89 ? -17.849 3.600 13.742 1.00 97.88 89 ASN A C 1
ATOM 695 O O . ASN A 1 89 ? -16.812 3.605 14.403 1.00 97.88 89 ASN A O 1
ATOM 699 N N . VAL A 1 90 ? -17.863 3.426 12.416 1.00 98.44 90 VAL A N 1
ATOM 700 C CA . VAL A 1 90 ? -16.671 3.119 11.621 1.00 98.44 90 VAL A CA 1
ATOM 701 C C . VAL A 1 90 ? -15.593 4.166 11.869 1.00 98.44 90 VAL A C 1
ATOM 703 O O . VAL A 1 90 ? -15.835 5.366 11.744 1.00 98.44 90 VAL A O 1
ATOM 706 N N . GLN A 1 91 ? -14.404 3.687 12.222 1.00 98.12 91 GLN A N 1
ATOM 707 C CA . GLN A 1 91 ? -13.209 4.511 12.334 1.00 98.12 91 GLN A CA 1
ATOM 708 C C . GLN A 1 91 ? -12.438 4.476 11.011 1.00 98.12 91 GLN A C 1
ATOM 710 O O . GLN A 1 91 ? -12.500 3.461 10.311 1.00 98.12 91 GLN A O 1
ATOM 715 N N . PRO A 1 92 ? -11.675 5.532 10.673 1.00 97.81 92 PRO A N 1
ATOM 716 C CA . PRO A 1 92 ? -10.786 5.495 9.520 1.00 97.81 92 PRO A CA 1
ATOM 717 C C . PRO A 1 92 ? -9.836 4.297 9.580 1.00 97.81 92 PRO A C 1
ATOM 719 O O . PRO A 1 92 ? -9.297 3.976 10.643 1.00 97.81 92 PRO A O 1
ATOM 722 N N . LEU A 1 93 ? -9.631 3.642 8.438 1.00 98.56 93 LEU A N 1
ATOM 723 C CA . LEU A 1 93 ? -8.693 2.527 8.341 1.00 98.56 93 LEU A CA 1
ATOM 724 C C . LEU A 1 93 ? -7.259 3.048 8.254 1.00 98.56 93 LEU A C 1
ATOM 726 O O . LEU A 1 93 ? -6.987 4.086 7.646 1.00 98.56 93 LEU A O 1
ATOM 730 N N . ILE A 1 94 ? -6.340 2.314 8.868 1.00 98.19 94 ILE A N 1
ATOM 731 C CA . ILE A 1 94 ? -4.908 2.611 8.846 1.00 98.19 94 ILE A CA 1
ATOM 732 C C . ILE A 1 94 ? -4.222 1.517 8.040 1.00 98.19 94 ILE A C 1
ATOM 734 O O . ILE A 1 94 ? -4.644 0.370 8.075 1.00 98.19 94 ILE A O 1
ATOM 738 N N . CYS A 1 95 ? -3.161 1.852 7.322 1.00 98.31 95 CYS A N 1
ATOM 739 C CA . CYS A 1 95 ? -2.178 0.872 6.886 1.00 98.31 95 CYS A CA 1
ATOM 740 C C . CYS A 1 95 ? -0.827 1.342 7.403 1.00 98.31 95 CYS A C 1
ATOM 742 O O . CYS A 1 95 ? -0.224 2.232 6.808 1.00 98.31 95 CYS A O 1
ATOM 744 N N . SER A 1 96 ? -0.389 0.817 8.545 1.00 96.75 96 SER A N 1
ATOM 745 C CA . SER A 1 96 ? 0.711 1.423 9.304 1.00 96.75 96 SER A CA 1
ATOM 746 C C . SER A 1 96 ? 2.051 1.408 8.573 1.00 96.75 96 SER A C 1
ATOM 748 O O . SER A 1 96 ? 2.819 2.346 8.753 1.00 96.75 96 SER A O 1
ATOM 750 N N . HIS A 1 97 ? 2.327 0.386 7.758 1.00 95.69 97 HIS A N 1
ATOM 751 C CA . HIS A 1 97 ? 3.582 0.260 7.010 1.00 95.69 97 HIS A CA 1
ATOM 752 C C . HIS A 1 97 ? 3.443 -0.646 5.771 1.00 95.69 97 HIS A C 1
ATOM 754 O O . HIS A 1 97 ? 3.524 -1.871 5.851 1.00 95.69 97 HIS A O 1
ATOM 760 N N . ALA A 1 98 ? 3.270 -0.072 4.583 1.00 96.06 98 ALA A N 1
ATOM 761 C CA . ALA A 1 98 ? 3.231 -0.820 3.321 1.00 96.06 98 ALA A CA 1
ATOM 762 C C . ALA A 1 98 ? 3.913 -0.057 2.180 1.00 96.06 98 ALA A C 1
ATOM 764 O O . ALA A 1 98 ? 4.187 1.136 2.287 1.00 96.06 98 ALA A O 1
ATOM 765 N N . GLY A 1 99 ? 4.199 -0.766 1.094 1.00 96.94 99 GLY A N 1
ATOM 766 C CA . GLY A 1 99 ? 4.483 -0.189 -0.210 1.00 96.94 99 GLY A CA 1
ATOM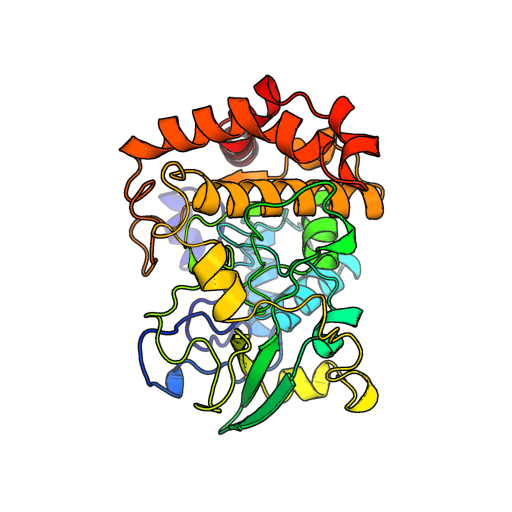 767 C C . GLY A 1 99 ? 3.245 -0.266 -1.103 1.00 96.94 99 GLY A C 1
ATOM 768 O O . GLY A 1 99 ? 2.131 -0.580 -0.662 1.00 96.94 99 GLY A O 1
ATOM 769 N N . PHE A 1 100 ? 3.455 -0.011 -2.388 1.00 98.12 100 PHE A N 1
ATOM 770 C CA . PHE A 1 100 ? 2.418 -0.078 -3.409 1.00 98.12 100 PHE A CA 1
ATOM 771 C C . PHE A 1 100 ? 2.784 -1.122 -4.452 1.00 98.12 100 PHE A C 1
ATOM 773 O O . PHE A 1 100 ? 3.956 -1.348 -4.737 1.00 98.12 100 PHE A O 1
ATOM 780 N N . THR A 1 101 ? 1.769 -1.752 -5.031 1.00 97.25 101 THR A N 1
ATOM 781 C CA . THR A 1 101 ? 1.958 -2.745 -6.099 1.00 97.25 101 THR A CA 1
ATOM 782 C C . THR A 1 101 ? 2.251 -2.107 -7.458 1.00 97.25 101 THR A C 1
ATOM 784 O O . THR A 1 101 ? 2.635 -2.807 -8.390 1.00 97.25 101 THR A O 1
ATOM 787 N N . GLY A 1 102 ? 2.057 -0.789 -7.588 1.00 95.69 102 GLY A N 1
ATOM 788 C CA . GLY A 1 102 ? 2.227 -0.061 -8.848 1.00 95.69 102 GLY A CA 1
ATOM 789 C C . GLY A 1 102 ? 1.102 -0.285 -9.861 1.00 95.69 102 GLY A C 1
ATOM 790 O O . GLY A 1 102 ? 1.219 0.147 -11.007 1.00 95.69 102 GLY A O 1
ATOM 791 N N . THR A 1 103 ? 0.030 -0.987 -9.480 1.00 96.00 103 THR A N 1
ATOM 792 C CA . THR A 1 103 ? -1.050 -1.361 -10.396 1.00 96.00 103 THR A CA 1
ATOM 793 C C . THR A 1 103 ? -2.396 -1.520 -9.689 1.00 96.00 103 THR A C 1
ATOM 795 O O . THR A 1 103 ? -2.494 -1.720 -8.479 1.00 96.00 103 THR A O 1
ATOM 798 N N . SER A 1 104 ? -3.463 -1.482 -10.479 1.00 97.38 104 SER A N 1
ATOM 799 C CA . SER A 1 104 ? -4.816 -1.850 -10.065 1.00 97.38 104 SER A CA 1
ATOM 800 C C . SER A 1 104 ? -4.964 -3.369 -9.937 1.00 97.38 104 SER A C 1
ATOM 802 O O . SER A 1 104 ? -4.424 -4.111 -10.768 1.00 97.38 104 SER A O 1
ATOM 804 N N . PHE A 1 105 ? -5.784 -3.854 -8.998 1.00 97.25 105 PHE A N 1
ATOM 805 C CA . PHE A 1 105 ? -5.975 -5.305 -8.823 1.00 97.25 105 PHE A CA 1
ATOM 806 C C . PHE A 1 105 ? -6.490 -5.993 -10.099 1.00 97.25 105 PHE A C 1
ATOM 808 O O . PHE A 1 105 ? -6.078 -7.104 -10.430 1.00 97.25 105 PHE A O 1
ATOM 815 N N . LYS A 1 106 ? -7.353 -5.320 -10.873 1.00 95.56 106 LYS A N 1
ATOM 816 C CA . LYS A 1 106 ? -7.899 -5.863 -12.133 1.00 95.56 106 LYS A CA 1
ATOM 817 C C . LYS A 1 106 ? -6.828 -6.196 -13.186 1.00 95.56 106 LYS A C 1
ATOM 819 O O . LYS A 1 106 ? -7.083 -7.043 -14.040 1.00 95.56 106 LYS A O 1
ATOM 824 N N . ASN A 1 107 ? -5.671 -5.533 -13.124 1.00 95.62 107 ASN A N 1
ATOM 825 C CA . ASN A 1 107 ? -4.551 -5.711 -14.050 1.00 95.62 107 ASN A CA 1
ATOM 826 C C . ASN A 1 107 ? -3.443 -6.591 -13.458 1.00 95.62 107 ASN A C 1
ATOM 828 O O . ASN A 1 107 ? -2.595 -7.068 -14.199 1.00 95.62 107 ASN A O 1
ATOM 832 N N . TRP A 1 108 ? -3.445 -6.812 -12.141 1.00 96.31 108 TRP A N 1
ATOM 833 C CA . TRP A 1 108 ? -2.375 -7.497 -11.416 1.00 96.31 108 TRP A CA 1
ATOM 834 C C . TRP A 1 108 ? -2.034 -8.877 -11.985 1.00 96.31 108 TRP A C 1
ATOM 836 O O . TRP A 1 108 ? -0.865 -9.192 -12.195 1.00 96.31 108 TRP A O 1
ATOM 846 N N . ALA A 1 109 ? -3.059 -9.672 -12.312 1.00 97.19 109 ALA A N 1
ATOM 847 C CA . ALA A 1 109 ? -2.865 -10.997 -12.897 1.00 97.19 109 ALA A CA 1
ATOM 848 C C . ALA A 1 109 ? -2.108 -10.957 -14.238 1.00 97.19 109 ALA A C 1
ATOM 850 O O . ALA A 1 109 ? -1.411 -11.913 -14.577 1.00 97.19 109 ALA A O 1
ATOM 851 N N . GLY A 1 110 ? -2.193 -9.840 -14.963 1.00 97.25 110 GLY A N 1
ATOM 852 C CA . GLY A 1 110 ? -1.521 -9.631 -16.240 1.00 97.25 110 GLY A CA 1
ATOM 853 C C . GLY A 1 110 ? -0.001 -9.680 -16.164 1.00 97.25 110 GLY A C 1
ATOM 854 O O . GLY A 1 110 ? 0.619 -9.989 -17.174 1.00 97.25 110 GLY A O 1
ATOM 855 N N . SER A 1 111 ? 0.589 -9.455 -14.987 1.00 96.44 111 SER A N 1
ATOM 856 C CA . SER A 1 111 ? 2.040 -9.522 -14.760 1.00 96.44 111 SER A CA 1
ATOM 857 C C . SER A 1 111 ? 2.507 -10.858 -14.170 1.00 96.44 111 SER A C 1
ATOM 859 O O . SER A 1 111 ? 3.684 -11.028 -13.868 1.00 96.44 111 SER A O 1
ATOM 861 N N . ILE A 1 112 ? 1.604 -11.817 -13.950 1.00 97.44 112 ILE A N 1
ATOM 862 C CA . ILE A 1 112 ? 1.965 -13.126 -13.396 1.00 97.44 112 ILE A CA 1
ATOM 863 C C . ILE A 1 112 ? 2.549 -13.993 -14.516 1.00 97.44 112 ILE A C 1
ATOM 865 O O . ILE A 1 112 ? 1.833 -14.347 -15.454 1.00 97.44 112 ILE A O 1
ATOM 869 N N . GLN A 1 113 ? 3.824 -14.375 -14.399 1.00 95.94 113 GLN A N 1
ATOM 870 C CA . GLN A 1 113 ? 4.477 -15.278 -15.357 1.00 95.94 113 GLN A CA 1
ATOM 871 C C . GLN A 1 113 ? 4.303 -16.754 -14.994 1.00 95.94 113 GLN A C 1
ATOM 873 O O . GLN A 1 113 ? 4.261 -17.613 -15.874 1.00 95.94 113 GLN A O 1
ATOM 878 N N . MET A 1 114 ? 4.195 -17.062 -13.698 1.00 95.81 114 MET A N 1
ATOM 879 C CA . MET A 1 114 ? 4.090 -18.434 -13.216 1.00 95.81 114 MET A CA 1
ATOM 880 C C . MET A 1 114 ? 3.026 -18.559 -12.138 1.00 95.81 114 MET A C 1
ATOM 882 O O . MET A 1 114 ? 2.932 -17.738 -11.229 1.00 95.81 114 MET A O 1
ATOM 886 N N . VAL A 1 115 ? 2.266 -19.649 -12.231 1.00 96.69 115 VAL A N 1
ATOM 887 C CA . VAL A 1 115 ? 1.322 -20.098 -11.211 1.00 96.69 115 VAL A CA 1
ATOM 888 C C . VAL A 1 115 ? 1.602 -21.563 -10.916 1.00 96.69 115 VAL A C 1
ATOM 890 O O . VAL A 1 115 ? 1.556 -22.401 -11.819 1.00 96.69 115 VAL A O 1
ATOM 893 N N . LYS A 1 116 ? 1.871 -21.887 -9.652 1.00 95.50 116 LYS A N 1
ATOM 894 C CA . LYS A 1 116 ? 2.109 -23.258 -9.195 1.00 95.50 116 LYS A CA 1
ATOM 895 C C . LYS A 1 116 ? 1.292 -23.542 -7.943 1.00 95.50 116 LYS A C 1
ATOM 897 O O . LYS A 1 116 ? 1.460 -22.892 -6.920 1.00 95.50 116 LYS A O 1
ATOM 902 N N . ASN A 1 117 ? 0.442 -24.560 -7.997 1.00 94.50 117 ASN A N 1
ATOM 903 C CA . ASN A 1 117 ? -0.293 -25.001 -6.814 1.00 94.50 117 ASN A CA 1
ATOM 904 C C . ASN A 1 117 ? 0.671 -25.608 -5.785 1.00 94.50 117 ASN A C 1
ATOM 906 O O . ASN A 1 117 ? 1.513 -26.444 -6.125 1.00 94.50 117 ASN A O 1
ATOM 910 N N . VAL A 1 118 ? 0.515 -25.20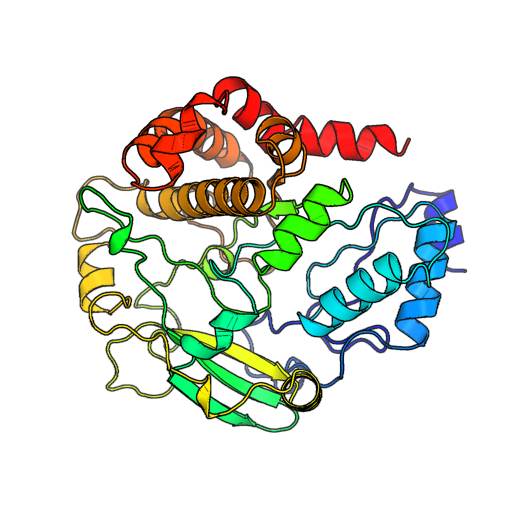7 -4.528 1.00 91.88 118 VAL A N 1
ATOM 911 C CA . VAL A 1 118 ? 1.209 -25.769 -3.365 1.00 91.88 118 VAL A CA 1
ATOM 912 C C . VAL A 1 118 ? 0.172 -26.136 -2.296 1.00 91.88 118 VAL A C 1
ATOM 914 O O . VAL A 1 118 ? -1.031 -25.973 -2.496 1.00 91.88 118 VAL A O 1
ATOM 917 N N . LYS A 1 119 ? 0.588 -26.713 -1.165 1.00 86.62 119 LYS A N 1
ATOM 918 C CA . LYS A 1 119 ? -0.359 -27.201 -0.150 1.00 86.62 119 LYS A CA 1
ATOM 919 C C . LYS A 1 119 ? -1.161 -26.039 0.461 1.00 86.62 119 LYS A C 1
ATOM 921 O O . LYS A 1 119 ? -0.624 -25.297 1.269 1.00 86.62 119 LYS A O 1
ATOM 926 N N . GLY A 1 120 ? -2.442 -25.924 0.095 1.00 89.75 120 GLY A N 1
ATOM 927 C CA . GLY A 1 120 ? -3.377 -24.913 0.622 1.00 89.75 120 GLY A CA 1
ATOM 928 C C . GLY A 1 120 ? -3.250 -23.514 0.003 1.00 89.75 120 GLY A C 1
ATOM 929 O O . GLY A 1 120 ? -4.088 -22.651 0.259 1.00 89.75 120 GLY A O 1
ATOM 930 N N . SER A 1 121 ? -2.256 -23.301 -0.856 1.00 93.62 121 SER A N 1
ATOM 931 C CA . SER A 1 121 ? -1.931 -21.994 -1.430 1.00 93.62 121 SER A CA 1
ATOM 932 C C . SER A 1 121 ? -1.472 -22.142 -2.882 1.00 93.62 121 SER A C 1
ATOM 934 O O . SER A 1 121 ? -1.304 -23.241 -3.411 1.00 93.62 121 SER A O 1
ATOM 936 N N . VAL A 1 122 ? -1.256 -21.017 -3.539 1.00 94.94 122 VAL A N 1
ATOM 937 C CA . VAL A 1 122 ? -0.766 -20.900 -4.903 1.00 94.94 122 VAL A CA 1
ATOM 938 C C . VAL A 1 122 ? 0.501 -20.061 -4.849 1.00 94.94 122 VAL A C 1
ATOM 940 O O . VAL A 1 122 ? 0.484 -18.931 -4.369 1.00 94.94 122 VAL A O 1
ATOM 943 N N . TYR A 1 123 ? 1.603 -20.631 -5.317 1.00 95.19 123 TYR A N 1
ATOM 944 C CA . TYR A 1 123 ? 2.851 -19.918 -5.526 1.00 95.19 123 TYR A CA 1
ATOM 945 C C . TYR A 1 123 ? 2.788 -19.149 -6.845 1.00 95.19 123 TYR A C 1
ATOM 947 O O . TYR A 1 123 ? 2.413 -19.718 -7.878 1.00 95.19 123 TYR A O 1
ATOM 955 N N . LEU A 1 124 ? 3.164 -17.875 -6.799 1.00 96.00 124 LEU A N 1
ATOM 956 C CA . LEU A 1 124 ? 3.172 -16.972 -7.942 1.00 96.00 124 LEU A CA 1
ATOM 957 C C . LEU A 1 124 ? 4.571 -16.390 -8.146 1.00 96.00 124 LEU A C 1
ATOM 959 O O . LEU A 1 124 ? 5.247 -16.027 -7.180 1.00 96.00 124 LEU A O 1
ATOM 963 N N . GLU A 1 125 ? 4.946 -16.237 -9.412 1.00 96.25 125 GLU A N 1
ATOM 964 C CA . GLU A 1 125 ? 6.053 -15.376 -9.831 1.00 96.25 125 GLU A CA 1
ATOM 965 C C . GLU A 1 125 ? 5.481 -14.236 -10.665 1.00 96.25 125 GLU A C 1
ATOM 967 O O . GLU A 1 125 ? 4.767 -14.469 -11.649 1.00 96.25 125 GLU A O 1
ATOM 972 N N . ILE A 1 126 ? 5.778 -13.008 -10.253 1.00 96.06 126 ILE A N 1
ATOM 973 C CA . ILE A 1 126 ? 5.194 -11.794 -10.817 1.00 96.06 126 ILE A CA 1
ATOM 974 C C . ILE A 1 126 ? 6.319 -10.943 -11.393 1.00 96.06 126 ILE A C 1
ATOM 976 O O . ILE A 1 126 ? 7.227 -10.541 -10.666 1.00 96.06 126 ILE A O 1
ATOM 980 N N . THR A 1 127 ? 6.268 -10.672 -12.695 1.00 94.75 127 THR A N 1
ATOM 981 C CA . THR A 1 127 ? 7.272 -9.850 -13.380 1.00 94.75 127 THR A CA 1
ATOM 982 C C . THR A 1 127 ? 7.188 -8.404 -12.924 1.00 94.75 127 THR A C 1
ATOM 984 O O . THR A 1 127 ? 6.093 -7.871 -12.711 1.00 94.75 127 THR A O 1
ATOM 987 N N . LYS A 1 128 ? 8.338 -7.739 -12.860 1.00 92.06 128 LYS A N 1
ATOM 988 C CA . LYS A 1 128 ? 8.436 -6.346 -12.424 1.00 92.06 128 LYS A CA 1
ATOM 989 C C . LYS A 1 128 ? 8.496 -5.428 -13.634 1.00 92.06 128 LYS A C 1
ATOM 991 O O . LYS A 1 128 ? 9.432 -5.522 -14.421 1.00 92.06 128 LYS A O 1
ATOM 996 N N . SER A 1 129 ? 7.506 -4.549 -13.777 1.00 89.31 129 SER A N 1
ATOM 997 C CA . SER A 1 129 ? 7.520 -3.543 -14.839 1.00 89.31 129 SER A CA 1
ATOM 998 C C . SER A 1 129 ? 8.525 -2.439 -14.523 1.00 89.31 129 SER A C 1
ATOM 1000 O O . SER A 1 129 ? 8.645 -1.972 -13.388 1.00 89.31 129 SER A O 1
ATOM 1002 N N . LEU A 1 130 ? 9.218 -2.006 -15.565 1.00 85.19 130 LEU A N 1
ATOM 1003 C CA . LEU A 1 130 ? 10.123 -0.865 -15.569 1.00 85.19 130 LEU A CA 1
ATOM 1004 C C . LEU A 1 130 ? 9.377 0.475 -15.631 1.00 85.19 130 LEU A C 1
ATOM 1006 O O . LEU A 1 130 ? 9.955 1.522 -15.333 1.00 85.19 130 LEU A O 1
ATOM 1010 N N . HIS A 1 131 ? 8.111 0.459 -16.062 1.00 83.19 131 HIS A N 1
ATOM 1011 C CA . HIS A 1 131 ? 7.314 1.646 -16.366 1.00 83.19 131 HIS A CA 1
ATOM 1012 C C . HIS A 1 131 ? 8.041 2.641 -17.301 1.00 83.19 131 HIS A C 1
ATOM 1014 O O . HIS A 1 131 ? 7.842 3.861 -17.233 1.00 83.19 131 HIS A O 1
ATOM 1020 N N . SER A 1 132 ? 8.869 2.122 -18.213 1.00 77.56 132 SER A N 1
ATOM 1021 C CA . SER A 1 132 ? 9.777 2.871 -19.095 1.00 77.56 132 SER A CA 1
ATOM 1022 C C . SER A 1 132 ? 9.059 3.885 -19.981 1.00 77.56 132 SER A C 1
ATOM 1024 O O . SER A 1 132 ? 9.574 4.973 -20.241 1.00 77.56 132 SER A O 1
ATOM 1026 N N . LYS A 1 133 ? 7.816 3.590 -20.379 1.00 79.12 133 LYS A N 1
ATOM 1027 C CA . LYS A 1 133 ? 6.986 4.455 -21.235 1.00 79.12 133 LYS A CA 1
ATOM 1028 C C . LYS A 1 133 ? 6.738 5.842 -20.626 1.00 79.12 133 LYS A C 1
ATOM 1030 O O . LYS A 1 133 ? 6.539 6.809 -21.377 1.00 79.12 133 LYS A O 1
ATOM 1035 N N . ASN A 1 134 ? 6.777 5.954 -19.295 1.00 77.88 134 ASN A N 1
ATOM 1036 C CA . ASN A 1 134 ? 6.574 7.204 -18.556 1.00 77.88 134 ASN A CA 1
ATOM 1037 C C . ASN A 1 134 ? 7.861 8.007 -18.313 1.00 77.88 134 ASN A C 1
ATOM 1039 O O . ASN A 1 134 ? 7.765 9.195 -17.988 1.00 77.88 134 ASN A O 1
ATOM 1043 N N . LEU A 1 135 ? 9.038 7.408 -18.516 1.00 68.44 135 LEU A N 1
ATOM 1044 C CA . LEU A 1 135 ? 10.337 8.032 -18.270 1.00 68.44 135 LEU A CA 1
ATOM 1045 C C . LEU A 1 135 ? 10.820 8.807 -19.508 1.00 68.44 135 LEU A C 1
ATOM 1047 O O . LEU A 1 135 ? 10.766 8.320 -20.637 1.00 68.44 135 LEU A O 1
ATOM 1051 N N . GLY A 1 136 ? 11.256 10.056 -19.305 1.00 55.69 136 GLY A N 1
ATOM 1052 C CA . GLY A 1 136 ? 11.774 10.921 -20.371 1.00 55.69 136 GLY A CA 1
ATOM 1053 C C . GLY A 1 136 ? 13.256 10.697 -20.702 1.00 55.69 136 GLY A C 1
ATOM 1054 O O . GLY A 1 136 ? 13.631 10.828 -21.866 1.00 55.69 136 GLY A O 1
ATOM 1055 N N . ARG A 1 137 ? 14.092 10.373 -19.698 1.00 54.41 137 ARG A N 1
ATOM 1056 C CA . ARG A 1 137 ? 15.538 10.060 -19.798 1.00 54.41 137 ARG A CA 1
ATOM 1057 C C . ARG A 1 137 ? 15.942 9.110 -18.640 1.00 54.41 137 ARG A C 1
ATOM 1059 O O . ARG A 1 137 ? 15.487 9.320 -17.522 1.00 54.41 137 ARG A O 1
ATOM 1066 N N . ARG A 1 138 ? 16.738 8.056 -18.907 1.00 52.03 138 ARG A N 1
ATOM 1067 C CA . ARG A 1 138 ? 17.250 7.042 -17.931 1.00 52.03 138 ARG A CA 1
ATOM 1068 C C . ARG A 1 138 ? 18.413 7.656 -17.124 1.00 52.03 138 ARG A C 1
ATOM 1070 O O . ARG A 1 138 ? 19.224 8.320 -17.771 1.00 52.03 138 ARG A O 1
ATOM 1077 N N . PRO A 1 139 ? 18.528 7.481 -15.783 1.00 49.31 139 PRO A N 1
ATOM 1078 C CA . PRO A 1 139 ? 18.802 6.175 -15.139 1.00 49.31 139 PRO A CA 1
ATOM 1079 C C . PRO A 1 139 ? 17.967 5.857 -13.870 1.00 49.31 139 PRO A C 1
ATOM 1081 O O . PRO A 1 139 ? 17.607 6.769 -13.126 1.00 49.31 139 PRO A O 1
ATOM 1084 N N . GLY A 1 140 ? 17.748 4.561 -13.578 1.00 58.84 140 GLY A N 1
ATOM 1085 C CA . GLY A 1 140 ? 17.486 4.080 -12.205 1.00 58.84 140 GLY A CA 1
ATOM 1086 C C . GLY A 1 140 ? 16.208 3.286 -11.890 1.00 58.84 140 GLY A C 1
ATOM 1087 O O . GLY A 1 140 ? 16.004 3.015 -10.727 1.00 58.84 140 GLY A O 1
ATOM 1088 N N . PHE A 1 141 ? 15.346 2.941 -12.850 1.00 69.94 141 PHE A N 1
ATOM 1089 C CA . PHE A 1 141 ? 14.220 1.968 -12.798 1.00 69.94 141 PHE A CA 1
ATOM 1090 C C . PHE A 1 141 ? 13.816 1.422 -11.420 1.00 69.94 141 PHE A C 1
ATOM 1092 O O . PHE A 1 141 ? 13.934 0.216 -11.185 1.00 69.94 141 PHE A O 1
ATOM 1099 N N . PRO A 1 142 ? 13.280 2.267 -10.519 1.00 83.62 142 PRO A N 1
ATOM 1100 C CA . PRO A 1 142 ? 12.729 1.747 -9.288 1.00 83.62 142 PRO A CA 1
ATOM 1101 C C . PRO A 1 142 ? 11.465 0.961 -9.636 1.00 83.62 142 PRO A C 1
ATOM 1103 O O . PRO A 1 142 ? 10.481 1.527 -10.112 1.00 83.62 142 PRO A O 1
ATOM 1106 N N . ALA A 1 143 ? 11.475 -0.343 -9.400 1.00 88.62 143 ALA A N 1
ATOM 1107 C CA . ALA A 1 143 ? 10.294 -1.180 -9.559 1.00 88.62 143 ALA A CA 1
ATOM 1108 C C . ALA A 1 143 ? 9.447 -1.204 -8.277 1.00 88.62 143 ALA A C 1
ATOM 1110 O O . ALA A 1 143 ? 9.924 -0.902 -7.181 1.00 88.62 143 ALA A O 1
ATOM 1111 N N . PHE A 1 144 ? 8.183 -1.601 -8.411 1.00 94.00 144 PHE A N 1
ATOM 1112 C CA . PHE A 1 144 ? 7.308 -1.912 -7.279 1.00 94.00 144 PHE A CA 1
ATOM 1113 C C . PHE A 1 144 ? 7.447 -3.374 -6.864 1.00 94.00 144 PHE A C 1
ATOM 1115 O O . PHE A 1 144 ? 7.826 -4.216 -7.677 1.00 94.00 144 PHE A O 1
ATOM 1122 N N . ASN A 1 145 ? 7.116 -3.689 -5.610 1.00 94.12 145 ASN A N 1
ATOM 1123 C CA . ASN A 1 145 ? 6.844 -5.066 -5.206 1.00 94.12 145 ASN A CA 1
ATOM 1124 C C . ASN A 1 145 ? 5.359 -5.360 -5.439 1.00 94.12 145 ASN A C 1
ATOM 1126 O O . ASN A 1 145 ? 4.496 -4.791 -4.766 1.00 94.12 145 ASN A O 1
ATOM 1130 N N . ALA A 1 146 ? 5.080 -6.249 -6.391 1.00 94.62 146 ALA A N 1
ATOM 1131 C CA . ALA A 1 146 ? 3.732 -6.618 -6.806 1.00 94.62 146 ALA A CA 1
ATOM 1132 C C . ALA A 1 146 ? 3.047 -7.642 -5.880 1.00 94.62 146 ALA A C 1
ATOM 1134 O O . ALA A 1 146 ? 1.909 -8.032 -6.145 1.00 94.62 146 ALA A O 1
ATOM 1135 N N . SER A 1 147 ? 3.702 -8.087 -4.804 1.00 93.94 147 SER A N 1
ATOM 1136 C CA . SER A 1 147 ? 3.085 -8.911 -3.759 1.00 93.94 147 SER A CA 1
ATOM 1137 C C . SER A 1 147 ? 1.909 -8.192 -3.089 1.00 93.94 147 SER A C 1
ATOM 1139 O O . SER A 1 147 ? 1.901 -6.979 -2.880 1.00 93.94 147 SER A O 1
ATOM 1141 N N . THR A 1 148 ? 0.920 -8.976 -2.670 1.00 94.94 148 THR A N 1
ATOM 1142 C CA . THR A 1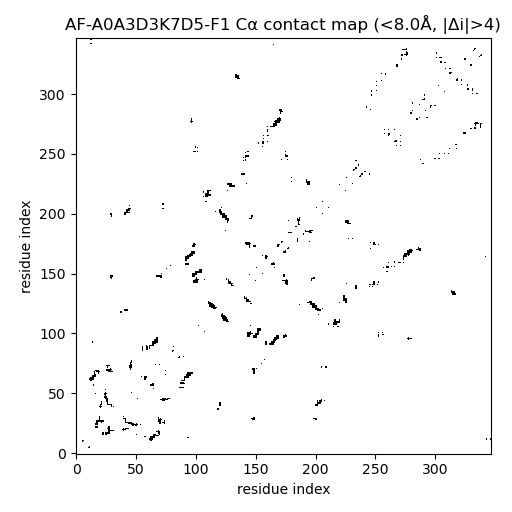 148 ? -0.308 -8.505 -2.020 1.00 94.94 148 THR A CA 1
ATOM 1143 C C . THR A 1 148 ? -0.120 -8.038 -0.573 1.00 94.94 148 THR A C 1
ATOM 1145 O O . THR A 1 148 ? -1.064 -7.524 0.041 1.00 94.94 148 THR A O 1
ATOM 1148 N N . ILE A 1 149 ? 1.101 -8.149 -0.033 1.00 95.00 149 ILE A N 1
ATOM 1149 C CA . ILE A 1 149 ? 1.507 -7.449 1.194 1.00 95.00 149 ILE A CA 1
ATOM 1150 C C . ILE A 1 149 ? 1.464 -5.921 1.025 1.00 95.00 149 ILE A C 1
ATOM 1152 O O . ILE A 1 149 ? 1.324 -5.197 2.015 1.00 95.00 149 ILE A O 1
ATOM 1156 N N . ASN A 1 150 ? 1.563 -5.450 -0.224 1.00 97.62 150 ASN A N 1
ATOM 1157 C CA . ASN A 1 150 ? 1.397 -4.061 -0.630 1.00 97.62 150 ASN A CA 1
ATOM 1158 C C . ASN A 1 150 ? -0.042 -3.746 -1.042 1.00 97.62 150 ASN A C 1
ATOM 1160 O O . ASN A 1 150 ? -0.878 -4.636 -1.224 1.00 97.62 150 ASN A O 1
ATOM 1164 N N . LEU A 1 151 ? -0.325 -2.450 -1.177 1.00 98.75 151 LEU A N 1
ATOM 1165 C CA . LEU A 1 151 ? -1.647 -1.949 -1.546 1.00 98.75 151 LEU A CA 1
ATOM 1166 C C . LEU A 1 151 ? -1.799 -1.812 -3.068 1.00 98.75 151 LEU A C 1
ATOM 1168 O O . LEU A 1 151 ? -0.882 -1.357 -3.763 1.00 98.75 151 LEU A O 1
ATOM 1172 N N . PHE A 1 152 ? -2.976 -2.175 -3.575 1.00 98.75 152 PHE A N 1
ATOM 1173 C CA . PHE A 1 152 ? -3.417 -1.862 -4.940 1.00 98.75 152 PHE A CA 1
ATOM 1174 C C . PHE A 1 152 ? -3.993 -0.447 -5.043 1.00 98.75 152 PHE A C 1
ATOM 1176 O O . PHE A 1 152 ? -4.405 0.144 -4.041 1.00 98.75 152 PHE A O 1
ATOM 1183 N N . ASP A 1 153 ? -4.071 0.078 -6.267 1.00 98.81 153 ASP A N 1
ATOM 1184 C CA . ASP A 1 153 ? -4.557 1.436 -6.548 1.00 98.81 153 ASP A CA 1
ATOM 1185 C C . ASP A 1 153 ? -5.926 1.725 -5.918 1.00 98.81 153 ASP A C 1
ATOM 1187 O O . ASP A 1 153 ? -6.140 2.782 -5.317 1.00 98.81 153 ASP A O 1
ATOM 1191 N N . GLU A 1 154 ? -6.851 0.765 -6.002 1.00 98.69 154 GLU A N 1
ATOM 1192 C CA . GLU A 1 154 ? -8.187 0.908 -5.430 1.00 98.69 154 GLU A CA 1
ATOM 1193 C C . GLU A 1 154 ? -8.159 1.014 -3.900 1.00 98.69 154 GLU A C 1
ATOM 1195 O O . GLU A 1 154 ? -8.950 1.759 -3.323 1.00 98.69 154 GLU A O 1
ATOM 1200 N N . GLU A 1 155 ? -7.238 0.308 -3.241 1.00 98.81 155 GLU A N 1
ATOM 1201 C CA . GLU A 1 155 ? -7.088 0.332 -1.783 1.00 98.81 155 GLU A CA 1
ATOM 1202 C C . GLU A 1 155 ? -6.504 1.667 -1.322 1.00 98.81 155 GLU A C 1
ATOM 1204 O O . GLU A 1 155 ? -7.016 2.272 -0.381 1.00 98.81 155 GLU A O 1
ATOM 1209 N N . ILE A 1 156 ? -5.487 2.170 -2.032 1.00 98.88 156 ILE A N 1
ATOM 1210 C CA . ILE A 1 156 ? -4.907 3.497 -1.786 1.00 98.88 156 ILE A CA 1
ATOM 1211 C C . ILE A 1 156 ? -6.006 4.558 -1.879 1.00 98.88 156 ILE A C 1
ATOM 1213 O O . ILE A 1 156 ? -6.220 5.330 -0.943 1.00 98.88 156 ILE A O 1
ATOM 1217 N N . ALA A 1 157 ? -6.746 4.571 -2.991 1.00 98.88 157 ALA A N 1
ATOM 1218 C CA . ALA A 1 157 ? -7.806 5.543 -3.212 1.00 98.88 157 ALA A CA 1
ATOM 1219 C C . ALA A 1 157 ? -8.916 5.439 -2.154 1.00 98.88 157 ALA A C 1
ATOM 1221 O O . ALA A 1 157 ? -9.413 6.469 -1.693 1.00 98.88 157 ALA A O 1
ATOM 1222 N N . TRP A 1 158 ? -9.302 4.222 -1.758 1.00 98.81 158 TRP A N 1
ATOM 1223 C CA . TRP A 1 158 ? -10.337 4.004 -0.748 1.00 98.81 158 TRP A CA 1
ATOM 1224 C C . TRP A 1 158 ? -9.907 4.522 0.628 1.00 98.81 158 TRP A C 1
ATOM 1226 O O . TRP A 1 158 ? -10.657 5.282 1.246 1.00 98.81 158 TRP A O 1
ATOM 1236 N N . ILE A 1 159 ? -8.694 4.180 1.083 1.00 98.88 159 ILE A N 1
ATOM 1237 C CA . ILE A 1 159 ? -8.164 4.614 2.387 1.00 98.88 159 ILE A CA 1
ATOM 1238 C C . ILE A 1 159 ? -8.125 6.142 2.450 1.00 98.88 159 ILE A C 1
ATOM 1240 O O . ILE A 1 159 ? -8.627 6.739 3.401 1.00 98.88 159 ILE A O 1
ATOM 1244 N N . VAL A 1 160 ? -7.600 6.788 1.406 1.00 98.75 160 VAL A N 1
ATOM 1245 C CA . VAL A 1 160 ? -7.474 8.250 1.350 1.00 98.75 160 VAL A CA 1
ATOM 1246 C C . VAL A 1 160 ? -8.845 8.929 1.284 1.00 98.75 160 VAL A C 1
ATOM 1248 O O . VAL A 1 160 ? -9.064 9.934 1.961 1.00 98.75 160 VAL A O 1
ATOM 1251 N N . LYS A 1 161 ? -9.799 8.400 0.501 1.00 98.50 161 LYS A N 1
ATOM 1252 C CA . LYS A 1 161 ? -11.167 8.950 0.421 1.00 98.50 161 LYS A CA 1
ATOM 1253 C C . LYS A 1 161 ? -11.874 8.930 1.770 1.00 98.50 161 LYS A C 1
ATOM 1255 O O . LYS A 1 161 ? -12.527 9.921 2.092 1.00 98.50 161 LYS A O 1
ATOM 1260 N N . ASN A 1 162 ? -11.675 7.870 2.546 1.00 98.19 162 ASN A N 1
ATOM 1261 C CA . ASN A 1 162 ? -12.304 7.645 3.847 1.00 98.19 162 ASN A CA 1
ATOM 1262 C C . ASN A 1 162 ? -11.453 8.140 5.034 1.00 98.19 162 ASN A C 1
ATOM 1264 O O . ASN A 1 162 ? -11.561 7.616 6.141 1.00 98.19 162 ASN A O 1
ATOM 1268 N N . ASP A 1 163 ? -10.601 9.147 4.799 1.00 97.56 163 ASP A N 1
ATOM 1269 C CA . ASP A 1 163 ? -9.811 9.860 5.817 1.00 97.56 163 ASP A CA 1
ATOM 1270 C C . ASP A 1 163 ? -8.866 8.962 6.643 1.00 97.56 163 ASP A C 1
ATOM 1272 O O . ASP A 1 163 ? -8.440 9.316 7.749 1.00 97.56 163 ASP A O 1
ATOM 1276 N N . GLY A 1 164 ? -8.516 7.799 6.089 1.00 98.06 164 GLY A N 1
ATOM 1277 C CA . GLY A 1 164 ? -7.504 6.897 6.621 1.00 98.06 164 GLY A CA 1
ATOM 1278 C C . GLY A 1 164 ? -6.084 7.431 6.446 1.00 98.06 164 GLY A C 1
ATOM 1279 O O . GLY A 1 164 ? -5.864 8.514 5.899 1.00 98.06 164 GLY A O 1
ATOM 1280 N N . VAL A 1 165 ? -5.099 6.672 6.928 1.00 98.12 165 VAL A N 1
ATOM 1281 C CA . VAL A 1 165 ? -3.675 7.024 6.794 1.00 98.12 165 VAL A CA 1
ATOM 1282 C C . VAL A 1 165 ? -2.861 5.817 6.353 1.00 98.12 165 VAL A C 1
ATOM 1284 O O . VAL A 1 165 ? -3.034 4.717 6.879 1.00 98.12 165 VAL A O 1
ATOM 1287 N N . ILE A 1 166 ? -1.952 6.044 5.407 1.00 98.75 166 ILE A N 1
ATOM 1288 C CA . ILE A 1 166 ? -0.995 5.051 4.915 1.00 98.75 166 ILE A CA 1
ATOM 1289 C C . ILE A 1 166 ? 0.410 5.450 5.367 1.00 98.75 166 ILE A C 1
ATOM 1291 O O . ILE A 1 166 ? 0.873 6.546 5.060 1.00 98.75 166 ILE A O 1
ATOM 1295 N N . GLY A 1 167 ? 1.102 4.565 6.073 1.00 98.31 167 GLY A N 1
ATOM 1296 C CA . GLY A 1 167 ? 2.533 4.673 6.323 1.00 98.31 167 GLY A CA 1
ATOM 1297 C C . GLY A 1 167 ? 3.325 3.957 5.233 1.00 98.31 167 GLY A C 1
ATOM 1298 O O . GLY A 1 167 ? 3.097 2.776 4.974 1.00 98.31 167 GLY A O 1
ATOM 1299 N N . ILE A 1 168 ? 4.258 4.665 4.599 1.00 96.94 168 ILE A N 1
ATOM 1300 C CA . ILE A 1 168 ? 5.213 4.077 3.658 1.00 96.94 168 ILE A CA 1
ATOM 1301 C C . ILE A 1 168 ? 6.276 3.312 4.441 1.00 96.94 168 ILE A C 1
ATOM 1303 O O . ILE A 1 168 ? 6.965 3.901 5.278 1.00 96.94 168 ILE A O 1
ATOM 1307 N N . SER A 1 169 ? 6.396 2.015 4.158 1.00 93.19 169 SER A N 1
ATOM 1308 C CA . SER A 1 169 ? 7.446 1.161 4.723 1.00 93.19 169 SER A CA 1
ATOM 1309 C C . SER A 1 169 ? 8.833 1.584 4.250 1.00 93.19 169 SER A C 1
ATOM 1311 O O . SER A 1 169 ? 8.980 2.058 3.126 1.00 93.19 169 SER A O 1
ATOM 1313 N N . LEU A 1 170 ? 9.850 1.386 5.093 1.00 89.88 170 LEU A N 1
ATOM 1314 C CA . LEU A 1 170 ? 11.259 1.557 4.723 1.00 89.88 170 LEU A CA 1
ATOM 1315 C C . LEU A 1 170 ? 11.994 0.216 4.532 1.00 89.88 170 LEU A C 1
ATOM 1317 O O . LEU A 1 170 ? 13.218 0.202 4.405 1.00 89.88 170 LEU A O 1
ATOM 1321 N N . ASP A 1 171 ? 11.267 -0.905 4.475 1.00 87.38 171 ASP A N 1
ATOM 1322 C CA . ASP A 1 171 ? 11.832 -2.192 4.065 1.00 87.38 171 ASP A CA 1
ATOM 1323 C C . ASP A 1 171 ? 12.058 -2.211 2.549 1.00 87.38 171 ASP A C 1
ATOM 1325 O O . ASP A 1 171 ? 11.135 -1.977 1.757 1.00 87.38 171 ASP A O 1
ATOM 1329 N N . ARG A 1 172 ? 13.287 -2.535 2.133 1.00 86.25 172 ARG A N 1
ATOM 1330 C CA . ARG A 1 172 ? 13.673 -2.510 0.718 1.00 86.25 172 ARG A CA 1
ATOM 1331 C C . ARG A 1 172 ? 12.824 -3.436 -0.152 1.00 86.25 172 ARG A C 1
ATOM 1333 O O . ARG A 1 172 ? 12.418 -3.057 -1.249 1.00 86.25 172 ARG A O 1
ATOM 1340 N N . ARG A 1 173 ? 12.480 -4.615 0.368 1.00 86.19 173 ARG A N 1
ATOM 1341 C CA . ARG A 1 173 ? 11.681 -5.631 -0.330 1.00 86.19 173 ARG A CA 1
ATOM 1342 C C . ARG A 1 173 ? 10.250 -5.144 -0.502 1.00 86.19 173 ARG A C 1
ATOM 1344 O O . ARG A 1 173 ? 9.642 -5.363 -1.542 1.00 86.19 173 ARG A O 1
ATOM 1351 N N . ILE A 1 174 ? 9.705 -4.458 0.502 1.00 92.00 174 ILE A N 1
ATOM 1352 C CA . ILE A 1 174 ? 8.363 -3.863 0.442 1.00 92.00 174 ILE A CA 1
ATOM 1353 C C . ILE A 1 174 ? 8.309 -2.741 -0.600 1.00 92.00 174 ILE A C 1
ATOM 1355 O O . ILE A 1 174 ? 7.338 -2.643 -1.348 1.00 92.00 174 ILE A O 1
ATOM 1359 N N . LEU A 1 175 ? 9.376 -1.951 -0.710 1.00 91.62 175 LEU A N 1
ATOM 1360 C CA . LEU A 1 175 ? 9.507 -0.881 -1.701 1.00 91.62 175 LEU A CA 1
ATOM 1361 C C . LEU A 1 175 ? 9.906 -1.367 -3.106 1.00 91.62 175 LEU A C 1
ATOM 1363 O O . LEU A 1 175 ? 10.072 -0.548 -4.009 1.00 91.62 175 LEU A O 1
ATOM 1367 N N . GLY A 1 176 ? 10.028 -2.680 -3.320 1.00 90.06 176 GLY A N 1
ATOM 1368 C CA . GLY A 1 176 ? 10.295 -3.257 -4.638 1.00 90.06 176 GLY A CA 1
ATOM 1369 C C . GLY A 1 176 ? 11.758 -3.309 -5.052 1.00 90.06 176 GLY A C 1
ATOM 1370 O O . GLY A 1 176 ? 12.026 -3.652 -6.203 1.00 90.06 176 GLY A O 1
ATOM 1371 N N . TYR A 1 177 ? 12.684 -3.015 -4.138 1.00 86.56 177 TYR A N 1
ATOM 1372 C CA . TYR A 1 177 ? 14.109 -3.228 -4.357 1.00 86.56 177 TYR A CA 1
ATOM 1373 C C . TYR A 1 177 ? 14.426 -4.727 -4.373 1.00 86.56 177 TYR A C 1
ATOM 1375 O O . TYR A 1 177 ? 13.966 -5.470 -3.502 1.00 86.56 177 TYR A O 1
ATOM 1383 N N . ILE A 1 178 ? 15.240 -5.141 -5.343 1.00 82.88 178 ILE A N 1
ATOM 1384 C CA . ILE A 1 178 ? 15.779 -6.497 -5.471 1.00 82.88 178 ILE A CA 1
ATOM 1385 C C . ILE A 1 178 ? 17.289 -6.401 -5.661 1.00 82.88 178 ILE A C 1
ATOM 1387 O O . ILE A 1 178 ? 17.770 -5.564 -6.424 1.00 82.88 178 ILE A O 1
ATOM 1391 N N . ASP A 1 179 ? 18.012 -7.280 -4.976 1.00 79.06 179 ASP A N 1
ATOM 1392 C CA . ASP A 1 179 ? 19.448 -7.494 -5.127 1.00 79.06 179 ASP A CA 1
ATOM 1393 C C . ASP A 1 179 ? 19.710 -8.765 -5.956 1.00 79.06 179 ASP A C 1
ATOM 1395 O O . ASP A 1 179 ? 18.992 -9.759 -5.827 1.00 79.06 179 ASP A O 1
ATOM 1399 N N . LEU A 1 180 ? 20.760 -8.778 -6.782 1.00 79.19 180 LEU A N 1
ATOM 1400 C CA . LEU A 1 180 ? 21.172 -9.985 -7.517 1.00 79.19 180 LEU A CA 1
ATOM 1401 C C . LEU A 1 180 ? 21.623 -11.116 -6.578 1.00 79.19 180 LEU A C 1
ATOM 1403 O O . LEU A 1 180 ? 21.633 -12.281 -6.975 1.00 79.19 180 LEU A O 1
ATOM 1407 N N . HIS A 1 181 ? 21.989 -10.775 -5.343 1.00 80.94 181 HIS A N 1
ATOM 1408 C CA . HIS A 1 181 ? 22.364 -11.716 -4.295 1.00 80.94 181 HIS A CA 1
ATOM 1409 C C . HIS A 1 181 ? 21.191 -12.142 -3.398 1.00 80.94 181 HIS A C 1
ATOM 1411 O O . HIS A 1 181 ? 21.398 -12.962 -2.500 1.00 80.94 181 HIS A O 1
ATOM 1417 N N . ASP A 1 182 ? 19.975 -11.619 -3.613 1.00 81.44 182 ASP A N 1
ATOM 1418 C CA . ASP A 1 182 ? 18.787 -12.111 -2.909 1.00 81.44 182 ASP A CA 1
ATOM 1419 C C . ASP A 1 182 ? 18.522 -13.588 -3.269 1.00 81.44 182 ASP A C 1
ATOM 1421 O O . ASP A 1 182 ? 18.949 -14.101 -4.304 1.00 81.44 182 ASP A O 1
ATOM 1425 N N . GLU A 1 183 ? 17.805 -14.318 -2.414 1.00 82.12 183 GLU A N 1
ATOM 1426 C CA . GLU A 1 183 ? 17.522 -15.731 -2.665 1.00 82.12 183 GLU A CA 1
ATOM 1427 C C . GLU A 1 183 ? 16.591 -15.899 -3.879 1.00 82.12 183 GLU A C 1
ATOM 1429 O O . GLU A 1 183 ? 15.423 -15.508 -3.828 1.00 82.12 183 GLU A O 1
ATOM 1434 N N . ARG A 1 184 ? 17.070 -16.545 -4.952 1.00 86.31 184 ARG A N 1
ATOM 1435 C CA . ARG A 1 184 ? 16.295 -16.834 -6.180 1.00 86.31 184 ARG A CA 1
ATOM 1436 C C . ARG A 1 184 ? 15.541 -15.596 -6.709 1.00 86.31 184 ARG A C 1
ATOM 1438 O O . ARG A 1 184 ? 14.304 -15.605 -6.735 1.00 86.31 184 ARG A O 1
ATOM 1445 N N . PRO A 1 185 ? 16.253 -14.535 -7.124 1.00 87.50 185 PRO A N 1
ATOM 1446 C CA . PRO A 1 185 ? 15.636 -13.269 -7.520 1.00 87.50 185 PRO A CA 1
ATOM 1447 C C . PRO A 1 185 ? 14.916 -13.377 -8.881 1.00 87.50 185 PRO A C 1
ATOM 1449 O O . PRO A 1 185 ? 14.038 -12.575 -9.188 1.00 87.50 185 PRO A O 1
ATOM 1452 N N . THR A 1 186 ? 15.229 -14.417 -9.662 1.00 91.62 186 THR A N 1
ATOM 1453 C CA . THR A 1 186 ? 14.607 -14.754 -10.953 1.00 91.62 186 THR A CA 1
ATOM 1454 C C . THR A 1 186 ? 13.574 -15.890 -10.866 1.00 91.62 186 THR A C 1
ATOM 1456 O O . THR A 1 186 ? 13.138 -16.430 -11.883 1.00 91.62 186 THR A O 1
ATOM 1459 N N . GLY A 1 187 ? 13.154 -16.257 -9.649 1.00 91.06 187 GLY A N 1
ATOM 1460 C CA . GLY A 1 187 ? 12.158 -17.305 -9.415 1.00 91.06 187 GLY A CA 1
ATOM 1461 C C . GLY A 1 187 ? 12.740 -18.724 -9.403 1.00 91.06 187 GLY A C 1
ATOM 1462 O O . GLY A 1 187 ? 13.906 -18.949 -9.081 1.00 91.06 187 GLY A O 1
ATOM 1463 N N . ILE A 1 188 ? 11.900 -19.720 -9.691 1.00 90.50 188 ILE A N 1
ATOM 1464 C CA . ILE A 1 188 ? 12.253 -21.148 -9.689 1.00 90.50 188 ILE A CA 1
ATOM 1465 C C . ILE A 1 188 ? 13.103 -21.515 -10.913 1.00 90.50 188 ILE A C 1
ATOM 1467 O O . ILE A 1 188 ? 13.905 -22.450 -10.844 1.00 90.50 188 ILE A O 1
ATOM 1471 N N . ASN A 1 189 ? 12.933 -20.813 -12.035 1.00 87.62 189 ASN A N 1
ATOM 1472 C CA . ASN A 1 189 ? 13.699 -21.079 -13.247 1.00 87.62 189 ASN A CA 1
ATOM 1473 C C . ASN A 1 189 ? 15.097 -20.449 -13.159 1.00 87.62 189 ASN A C 1
ATOM 1475 O O . ASN A 1 189 ? 15.274 -19.274 -13.468 1.00 87.62 189 ASN A O 1
ATOM 1479 N N . SER A 1 190 ? 16.105 -21.257 -12.825 1.00 81.44 190 SER A N 1
ATOM 1480 C CA . SER A 1 190 ? 17.503 -20.815 -12.721 1.00 81.44 190 SER A CA 1
ATOM 1481 C C . SER A 1 190 ? 18.110 -20.290 -14.027 1.00 81.44 190 SER A C 1
ATOM 1483 O O . SER A 1 190 ? 19.173 -19.681 -13.985 1.00 81.44 190 SER A O 1
ATOM 1485 N N . ASN A 1 191 ? 17.471 -20.540 -15.175 1.00 86.75 191 ASN A N 1
ATOM 1486 C CA . ASN A 1 191 ? 17.923 -20.056 -16.483 1.00 86.75 191 ASN A CA 1
ATOM 1487 C C . ASN A 1 191 ? 17.223 -18.754 -16.910 1.00 86.75 191 ASN A C 1
ATOM 1489 O O . ASN A 1 191 ? 17.494 -18.259 -18.000 1.00 86.75 191 ASN A O 1
ATOM 1493 N N . SER A 1 192 ? 16.286 -18.242 -16.105 1.00 90.50 192 SER A N 1
ATOM 1494 C CA . SER A 1 192 ? 15.626 -16.959 -16.351 1.00 90.50 192 SER A CA 1
ATOM 1495 C C . SER A 1 192 ? 16.530 -15.810 -15.920 1.00 90.50 192 SER A C 1
ATOM 1497 O O . SER A 1 192 ? 17.146 -15.876 -14.856 1.00 90.50 192 SER A O 1
ATOM 1499 N N . ASP A 1 193 ? 16.563 -14.742 -16.710 1.00 92.00 193 ASP A N 1
ATOM 1500 C CA . ASP A 1 193 ? 17.184 -13.463 -16.365 1.00 92.00 193 ASP A CA 1
ATOM 1501 C C . ASP A 1 193 ? 16.169 -12.430 -15.849 1.00 92.00 193 ASP A C 1
ATOM 1503 O O . ASP A 1 193 ? 16.577 -11.402 -15.307 1.00 92.00 193 ASP A O 1
ATOM 1507 N N . VAL A 1 194 ? 14.867 -12.704 -15.977 1.00 93.31 194 VAL A N 1
ATOM 1508 C CA . VAL A 1 194 ? 13.761 -11.846 -15.525 1.00 93.31 194 VAL A CA 1
ATOM 1509 C C . VAL A 1 194 ? 13.645 -11.868 -14.005 1.00 93.31 194 VAL A C 1
ATOM 1511 O O . VAL A 1 194 ? 13.516 -12.940 -13.410 1.00 93.31 194 VAL A O 1
ATOM 1514 N N . LEU A 1 195 ? 13.642 -10.686 -13.383 1.00 92.62 195 LEU A N 1
ATOM 1515 C CA . LEU A 1 195 ? 13.439 -10.528 -11.944 1.00 92.62 195 LEU A CA 1
ATOM 1516 C C . LEU A 1 195 ? 11.953 -10.611 -11.604 1.00 92.62 195 LEU A C 1
ATOM 1518 O O . LEU A 1 195 ? 11.108 -10.013 -12.280 1.00 92.62 195 LEU A O 1
ATOM 1522 N N . VAL A 1 196 ? 11.640 -11.293 -10.502 1.00 94.06 196 VAL A N 1
ATOM 1523 C CA . VAL A 1 196 ? 10.255 -11.504 -10.075 1.00 94.06 196 VAL A CA 1
ATOM 1524 C C . VAL A 1 196 ? 10.032 -11.266 -8.595 1.00 94.06 196 VAL A C 1
ATOM 1526 O O . VAL A 1 196 ? 10.871 -11.571 -7.749 1.00 94.06 196 VAL A O 1
ATOM 1529 N N . ASP A 1 197 ? 8.830 -10.796 -8.279 1.00 93.75 197 ASP A N 1
ATOM 1530 C CA . ASP A 1 197 ? 8.290 -10.904 -6.933 1.00 93.75 197 ASP A CA 1
ATOM 1531 C C . ASP A 1 197 ? 7.682 -12.293 -6.731 1.00 93.75 197 ASP A C 1
ATOM 1533 O O . ASP A 1 197 ? 6.969 -12.822 -7.589 1.00 93.75 197 ASP A O 1
ATOM 1537 N N . LYS A 1 198 ? 7.973 -12.881 -5.571 1.00 92.75 198 LYS A N 1
ATOM 1538 C CA . LYS A 1 198 ? 7.476 -14.194 -5.153 1.00 92.75 198 LYS A CA 1
ATOM 1539 C C . LYS A 1 198 ? 6.333 -14.005 -4.163 1.00 92.75 198 LYS A C 1
ATOM 1541 O O . LYS A 1 198 ? 6.482 -13.263 -3.192 1.00 92.75 198 LYS A O 1
ATOM 1546 N N . GLU A 1 199 ? 5.230 -14.710 -4.374 1.00 92.88 199 GLU A N 1
ATOM 1547 C CA . GLU A 1 199 ? 4.023 -14.600 -3.548 1.00 92.88 199 GLU A CA 1
ATOM 1548 C C . GLU A 1 199 ? 3.437 -15.989 -3.256 1.00 92.88 199 GLU A C 1
ATOM 1550 O O . GLU A 1 199 ? 3.464 -16.877 -4.111 1.00 92.88 199 GLU A O 1
ATOM 1555 N N . PHE A 1 200 ? 2.886 -16.159 -2.052 1.00 93.69 200 PHE A N 1
ATOM 1556 C CA . PHE A 1 200 ? 2.073 -17.315 -1.685 1.00 93.69 200 PHE A CA 1
ATOM 1557 C C . PHE A 1 200 ? 0.662 -16.831 -1.387 1.00 93.69 200 PHE A C 1
ATOM 1559 O O . PHE A 1 200 ? 0.379 -16.253 -0.342 1.00 93.69 200 PHE A O 1
ATOM 1566 N N . PHE A 1 201 ? -0.244 -17.107 -2.312 1.00 93.62 201 PHE A N 1
ATOM 1567 C CA . PHE A 1 201 ? -1.621 -16.650 -2.252 1.00 93.62 201 PHE A CA 1
ATOM 1568 C C . PHE A 1 201 ? -2.541 -17.788 -1.805 1.00 93.62 201 PHE A C 1
ATOM 1570 O O . PHE A 1 201 ? -2.385 -18.911 -2.274 1.00 93.62 201 PHE A O 1
ATOM 1577 N N . SER A 1 202 ? -3.520 -17.550 -0.929 1.00 95.12 202 SER A N 1
ATOM 1578 C CA . SER A 1 202 ? -4.445 -18.620 -0.515 1.00 95.12 202 SER A CA 1
ATOM 1579 C C . SER A 1 202 ? -5.190 -19.208 -1.718 1.00 95.12 202 SER A C 1
ATOM 1581 O O . SER A 1 202 ? -5.728 -18.468 -2.545 1.00 95.12 202 SER A O 1
ATOM 1583 N N . ALA A 1 203 ? -5.276 -20.540 -1.802 1.00 95.69 203 ALA A N 1
ATOM 1584 C CA . ALA A 1 203 ? -6.019 -21.199 -2.875 1.00 95.69 203 ALA A CA 1
ATOM 1585 C C . ALA A 1 203 ? -7.523 -20.882 -2.803 1.00 95.69 203 ALA A C 1
ATOM 1587 O O . ALA A 1 203 ? -8.182 -20.733 -3.834 1.00 95.69 203 ALA A O 1
ATOM 1588 N N . GLU A 1 204 ? -8.073 -20.729 -1.596 1.00 96.31 204 GLU A N 1
ATOM 1589 C CA . GLU A 1 204 ? -9.474 -20.342 -1.416 1.00 96.31 204 GLU A CA 1
ATOM 1590 C C . GLU A 1 204 ? -9.729 -18.912 -1.902 1.00 96.31 204 GLU A C 1
ATOM 1592 O O . GLU A 1 204 ? -10.710 -18.673 -2.607 1.00 96.31 204 GLU A O 1
ATOM 1597 N N . GLU A 1 205 ? -8.832 -17.969 -1.594 1.00 97.00 205 GLU A N 1
ATOM 1598 C CA . GLU A 1 205 ? -8.954 -16.588 -2.080 1.00 97.00 205 GLU A CA 1
ATOM 1599 C C . GLU A 1 205 ? -8.743 -16.494 -3.583 1.00 97.00 205 GLU A C 1
ATOM 1601 O O . GLU A 1 205 ? -9.477 -15.766 -4.247 1.00 97.00 205 GLU A O 1
ATOM 1606 N N . TRP A 1 206 ? -7.776 -17.240 -4.124 1.00 96.06 206 TRP A N 1
ATOM 1607 C CA . TRP A 1 206 ? -7.516 -17.302 -5.560 1.00 96.06 206 TRP A CA 1
ATOM 1608 C C . TRP A 1 206 ? -8.790 -17.677 -6.324 1.00 96.06 206 TRP A C 1
ATOM 1610 O O . TRP A 1 206 ? -9.194 -16.989 -7.265 1.00 96.06 206 TRP A O 1
ATOM 1620 N N . ASN A 1 207 ? -9.472 -18.726 -5.855 1.00 95.69 207 ASN A N 1
ATOM 1621 C CA . ASN A 1 207 ? -10.738 -19.180 -6.422 1.00 95.69 207 ASN A CA 1
ATOM 1622 C C . ASN A 1 207 ? -11.865 -18.160 -6.203 1.00 95.69 207 ASN A C 1
ATOM 1624 O O . ASN A 1 207 ? -12.597 -17.844 -7.141 1.00 95.69 207 ASN A O 1
ATOM 1628 N N . ALA A 1 208 ? -11.996 -17.611 -4.991 1.00 97.25 208 ALA A N 1
ATOM 1629 C CA . ALA A 1 208 ? -13.061 -16.667 -4.649 1.00 97.25 208 ALA A CA 1
ATOM 1630 C C . ALA A 1 208 ? -12.952 -15.327 -5.398 1.00 97.25 208 ALA A C 1
ATOM 1632 O O . ALA A 1 208 ? -13.968 -14.695 -5.686 1.00 97.25 208 ALA A O 1
ATOM 1633 N N . LEU A 1 209 ? -11.733 -14.887 -5.723 1.00 96.56 209 LEU A N 1
ATOM 1634 C CA . LEU A 1 209 ? -11.482 -13.675 -6.506 1.00 96.56 209 LEU A CA 1
ATOM 1635 C C . LEU A 1 209 ? -11.702 -13.882 -8.010 1.00 96.56 209 LEU A C 1
ATOM 1637 O O . LEU A 1 209 ? -11.759 -12.898 -8.747 1.00 96.56 209 LEU A O 1
ATOM 1641 N N . GLY A 1 210 ? -11.864 -15.131 -8.461 1.00 95.00 210 GLY A N 1
ATOM 1642 C CA . GLY A 1 210 ? -12.246 -15.452 -9.834 1.00 95.00 210 GLY A CA 1
ATOM 1643 C C . GLY A 1 210 ? -11.208 -15.040 -10.879 1.00 95.00 210 GLY A C 1
ATOM 1644 O O . GLY A 1 210 ? -11.589 -14.665 -11.990 1.00 95.00 210 GLY A O 1
ATOM 1645 N N . ILE A 1 211 ? -9.915 -15.086 -10.532 1.00 93.00 211 ILE A N 1
ATOM 1646 C CA . ILE A 1 211 ? -8.816 -14.746 -11.446 1.00 93.00 211 ILE A CA 1
ATOM 1647 C C . ILE A 1 211 ? -8.824 -15.742 -12.612 1.00 93.00 211 ILE A C 1
ATOM 1649 O O . ILE A 1 211 ? -8.611 -16.944 -12.438 1.00 93.00 211 ILE A O 1
ATOM 1653 N N . LYS A 1 212 ? -9.104 -15.251 -13.823 1.00 92.50 212 LYS A N 1
ATOM 1654 C CA . LYS A 1 212 ? -9.230 -16.100 -15.012 1.00 92.50 212 LYS A CA 1
ATOM 1655 C C . LYS A 1 212 ? -7.862 -16.381 -15.608 1.00 92.50 212 LYS A C 1
ATOM 1657 O O . LYS A 1 212 ? -7.043 -15.479 -15.749 1.00 92.50 212 LYS A O 1
ATOM 1662 N N . LYS A 1 213 ? -7.669 -17.600 -16.118 1.00 92.94 213 LYS A N 1
ATOM 1663 C CA . LYS A 1 213 ? -6.443 -17.980 -16.837 1.00 92.94 213 LYS A CA 1
ATOM 1664 C C . LYS A 1 213 ? -6.119 -17.046 -18.012 1.00 92.94 213 LYS A C 1
ATOM 1666 O O . LYS A 1 213 ? -4.955 -16.779 -18.262 1.00 92.94 213 LYS A O 1
ATOM 1671 N N . SER A 1 214 ? -7.132 -16.507 -18.694 1.00 94.50 214 SER A N 1
ATOM 1672 C CA . SER A 1 214 ? -6.958 -15.553 -19.801 1.00 94.50 214 SER A CA 1
ATOM 1673 C C . SER A 1 214 ? -6.415 -14.181 -19.380 1.00 94.50 214 SER A C 1
ATOM 1675 O O . SER A 1 214 ? -6.059 -13.387 -20.243 1.00 94.50 214 SER A O 1
ATOM 1677 N N . GLN A 1 215 ? -6.422 -13.868 -18.081 1.00 95.69 215 GLN A N 1
ATOM 1678 C CA . GLN A 1 215 ? -5.840 -12.640 -17.538 1.00 95.69 215 GLN A CA 1
ATOM 1679 C C . GLN A 1 215 ? -4.372 -12.826 -17.153 1.00 95.69 215 GLN A C 1
ATOM 1681 O O . GLN A 1 215 ? -3.694 -11.836 -16.940 1.00 95.69 215 GLN A O 1
ATOM 1686 N N . ILE A 1 216 ? -3.887 -14.063 -17.031 1.00 97.38 216 ILE A N 1
ATOM 1687 C CA . ILE A 1 216 ? -2.534 -14.347 -16.549 1.00 97.38 216 ILE A CA 1
ATOM 1688 C C . ILE A 1 216 ? -1.524 -14.022 -17.648 1.00 97.38 216 ILE A C 1
ATOM 1690 O O . ILE A 1 216 ? -1.664 -14.510 -18.770 1.00 97.38 216 ILE A O 1
ATOM 1694 N N . GLY A 1 217 ? -0.523 -13.205 -17.321 1.00 96.81 217 GLY A N 1
ATOM 1695 C CA . GLY A 1 217 ? 0.594 -12.874 -18.212 1.00 96.81 217 GLY A CA 1
ATOM 1696 C C . GLY A 1 217 ? 0.235 -11.980 -19.406 1.00 96.81 217 GLY A C 1
ATOM 1697 O O . GLY A 1 217 ? 1.078 -11.736 -20.264 1.00 96.81 217 GLY A O 1
ATOM 1698 N N . ASN A 1 218 ? -1.008 -11.495 -19.502 1.00 94.50 218 ASN A N 1
ATOM 1699 C CA . ASN A 1 218 ? -1.494 -10.783 -20.687 1.00 94.50 218 ASN A CA 1
ATOM 1700 C C . ASN A 1 218 ? -1.016 -9.323 -20.800 1.00 94.50 218 ASN A C 1
ATOM 1702 O O . ASN A 1 218 ? -1.264 -8.695 -21.829 1.00 94.50 218 ASN A O 1
ATOM 1706 N N . THR A 1 219 ? -0.364 -8.784 -19.766 1.00 92.75 219 THR A N 1
ATOM 1707 C CA . THR A 1 219 ? 0.240 -7.444 -19.778 1.00 92.75 219 THR A CA 1
ATOM 1708 C C . THR A 1 219 ? 1.762 -7.476 -19.687 1.00 92.75 219 THR A C 1
ATOM 1710 O O . THR A 1 219 ? 2.363 -6.413 -19.558 1.00 92.75 219 THR A O 1
ATOM 1713 N N . ILE A 1 220 ? 2.390 -8.657 -19.731 1.00 93.19 220 ILE A N 1
ATOM 1714 C CA . ILE A 1 220 ? 3.851 -8.763 -19.768 1.00 93.19 220 ILE A CA 1
ATOM 1715 C C . ILE A 1 220 ? 4.336 -8.208 -21.109 1.00 93.19 220 ILE A C 1
ATOM 1717 O O . ILE A 1 220 ? 3.939 -8.681 -22.173 1.00 93.19 220 ILE A O 1
ATOM 1721 N N . ASP A 1 221 ? 5.195 -7.199 -21.034 1.00 90.94 221 ASP A N 1
ATOM 1722 C CA . ASP A 1 221 ? 5.831 -6.545 -22.172 1.00 90.94 221 ASP A CA 1
ATOM 1723 C C . ASP A 1 221 ? 7.336 -6.790 -22.061 1.00 90.94 221 ASP A C 1
ATOM 1725 O O . ASP A 1 221 ? 7.967 -6.308 -21.123 1.00 90.94 221 ASP A O 1
ATOM 1729 N N . SER A 1 222 ? 7.905 -7.572 -22.982 1.00 88.38 222 SER A N 1
ATOM 1730 C CA . SER A 1 222 ? 9.322 -7.958 -22.939 1.00 88.38 222 SER A CA 1
ATOM 1731 C C . SER A 1 222 ? 10.276 -6.766 -22.983 1.00 88.38 222 SER A C 1
ATOM 1733 O O . SER A 1 222 ? 11.408 -6.889 -22.528 1.00 88.38 222 SER A O 1
ATOM 1735 N N . ASP A 1 223 ? 9.815 -5.624 -23.495 1.00 87.94 223 ASP A N 1
ATOM 1736 C CA . ASP A 1 223 ? 10.608 -4.399 -23.592 1.00 87.94 223 ASP A CA 1
ATOM 1737 C C . ASP A 1 223 ? 10.462 -3.508 -22.338 1.00 87.94 223 ASP A C 1
ATOM 1739 O O . ASP A 1 223 ? 11.085 -2.449 -22.249 1.00 87.94 223 ASP A O 1
ATOM 1743 N N . ASP A 1 224 ? 9.622 -3.903 -21.370 1.00 88.50 224 ASP A N 1
ATOM 1744 C CA . ASP A 1 224 ? 9.295 -3.128 -20.165 1.00 88.50 224 ASP A CA 1
ATOM 1745 C C . ASP A 1 224 ? 9.350 -3.960 -18.869 1.00 88.50 224 ASP A C 1
ATOM 1747 O O . ASP A 1 224 ? 8.656 -3.649 -17.898 1.00 88.50 224 ASP A O 1
ATOM 1751 N N . ILE A 1 225 ? 10.169 -5.011 -18.830 1.00 90.19 225 ILE A N 1
ATOM 1752 C CA . ILE A 1 225 ? 10.365 -5.876 -17.655 1.00 90.19 225 ILE A CA 1
ATOM 1753 C C . ILE A 1 225 ? 11.781 -5.769 -17.110 1.00 90.19 225 ILE A C 1
ATOM 1755 O O . ILE A 1 225 ? 12.722 -5.718 -17.883 1.00 90.19 225 ILE A O 1
ATOM 1759 N N . LEU A 1 226 ? 11.929 -5.800 -15.785 1.00 89.50 226 LEU A N 1
ATOM 1760 C CA . LEU A 1 226 ? 13.233 -5.771 -15.132 1.00 89.50 226 LEU A CA 1
ATOM 1761 C C . LEU A 1 226 ? 13.977 -7.095 -15.333 1.00 89.50 226 LEU A C 1
ATOM 1763 O O . LEU A 1 226 ? 13.540 -8.144 -14.850 1.00 89.50 226 LEU A O 1
ATOM 1767 N N . THR A 1 227 ? 15.136 -7.022 -15.982 1.00 90.88 227 THR A N 1
ATOM 1768 C CA . THR A 1 227 ? 16.067 -8.152 -16.154 1.00 90.88 227 THR A CA 1
ATOM 1769 C C . THR A 1 227 ? 17.351 -7.985 -15.342 1.00 90.88 227 THR A C 1
ATOM 1771 O O . THR A 1 227 ? 17.682 -6.901 -14.860 1.00 90.88 227 THR A O 1
ATOM 1774 N N . SER A 1 228 ? 18.100 -9.075 -15.174 1.00 87.44 228 SER A N 1
ATOM 1775 C CA . SER A 1 228 ? 19.351 -9.085 -14.402 1.00 87.44 228 SER A CA 1
ATOM 1776 C C . SER A 1 228 ? 20.414 -8.197 -15.052 1.00 87.44 228 SER A C 1
ATOM 1778 O O . SER A 1 228 ? 21.196 -7.553 -14.348 1.00 87.44 228 SER A O 1
ATOM 1780 N N . SER A 1 229 ? 20.404 -8.106 -16.388 1.00 83.44 229 SER A N 1
ATOM 1781 C CA . SER A 1 229 ? 21.251 -7.174 -17.141 1.00 83.44 229 SER A CA 1
ATOM 1782 C C . SER A 1 229 ? 20.915 -5.726 -16.793 1.00 83.44 229 SER A C 1
ATOM 1784 O O . SER A 1 229 ? 21.797 -4.956 -16.421 1.00 83.44 229 SER A O 1
ATOM 1786 N N . GLU A 1 230 ? 19.634 -5.364 -16.832 1.00 81.69 230 GLU A N 1
ATOM 1787 C CA . GLU A 1 230 ? 19.207 -4.001 -16.514 1.00 81.69 230 GLU A CA 1
ATOM 1788 C C . GLU A 1 230 ? 19.426 -3.632 -15.054 1.00 81.69 230 GLU A C 1
ATOM 1790 O O . GLU A 1 230 ? 19.827 -2.506 -14.763 1.00 81.69 230 GLU A O 1
ATOM 1795 N N . LEU A 1 231 ? 19.184 -4.570 -14.134 1.00 81.00 231 LEU A N 1
ATOM 1796 C CA . LEU A 1 231 ? 19.487 -4.366 -12.725 1.00 81.00 231 LEU A CA 1
ATOM 1797 C C . LEU A 1 231 ? 20.986 -4.097 -12.551 1.00 81.00 231 LEU A C 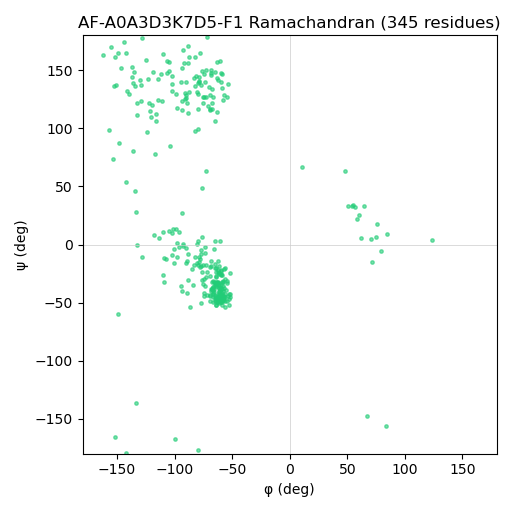1
ATOM 1799 O O . LEU A 1 231 ? 21.339 -3.124 -11.896 1.00 81.00 231 LEU A O 1
ATOM 1803 N N . SER A 1 232 ? 21.862 -4.870 -13.207 1.00 76.25 232 SER A N 1
ATOM 1804 C CA . SER A 1 232 ? 23.322 -4.667 -13.171 1.00 76.25 232 SER A CA 1
ATOM 1805 C C . SER A 1 232 ? 23.735 -3.287 -13.697 1.00 76.25 232 SER A C 1
ATOM 1807 O O . SER A 1 232 ? 24.536 -2.594 -13.065 1.00 76.25 232 SER A O 1
ATOM 1809 N N . GLU A 1 233 ? 23.134 -2.839 -14.801 1.00 71.06 233 GLU A N 1
ATOM 1810 C CA . GLU A 1 233 ? 23.320 -1.486 -15.347 1.00 71.06 233 GLU A CA 1
ATOM 1811 C C . GLU A 1 233 ? 22.796 -0.377 -14.419 1.00 71.06 233 GLU A C 1
ATOM 1813 O O . GLU A 1 233 ? 23.219 0.772 -14.538 1.00 71.06 233 GLU A O 1
ATOM 1818 N N . CYS A 1 234 ? 21.905 -0.710 -13.482 1.00 61.31 234 CYS A N 1
ATOM 1819 C CA . CYS A 1 234 ? 21.348 0.217 -12.496 1.00 61.31 234 CYS A CA 1
ATOM 1820 C C . CYS A 1 234 ? 21.976 0.097 -11.089 1.00 61.31 234 CYS A C 1
ATOM 1822 O O . CYS A 1 234 ? 21.677 0.934 -10.237 1.00 61.31 234 CYS A O 1
ATOM 1824 N N . THR A 1 235 ? 22.814 -0.918 -10.825 1.00 54.59 235 THR A N 1
ATOM 1825 C CA . THR A 1 235 ? 23.407 -1.181 -9.496 1.00 54.59 235 THR A CA 1
ATOM 1826 C C . THR A 1 235 ? 24.582 -0.263 -9.136 1.00 54.59 235 THR A C 1
ATOM 1828 O O . THR A 1 235 ? 25.186 0.395 -9.981 1.00 54.59 235 THR A O 1
ATOM 1831 N N . GLU A 1 236 ? 24.942 -0.254 -7.848 1.00 46.47 236 GLU A N 1
ATOM 1832 C CA . GLU A 1 236 ? 26.012 0.561 -7.248 1.00 46.47 236 GLU A CA 1
ATOM 1833 C C . GLU A 1 236 ? 27.382 0.457 -7.949 1.00 46.47 236 GLU A C 1
ATOM 1835 O O . GLU A 1 236 ? 28.183 1.386 -7.869 1.00 46.47 236 GLU A O 1
ATOM 1840 N N . ALA A 1 237 ? 27.666 -0.646 -8.651 1.00 46.41 237 ALA A N 1
ATOM 1841 C CA . ALA A 1 237 ? 28.959 -0.887 -9.293 1.00 46.41 237 ALA A CA 1
ATOM 1842 C C . ALA A 1 237 ? 29.143 -0.178 -10.651 1.00 46.41 237 ALA A C 1
ATOM 1844 O O . ALA A 1 237 ? 30.275 -0.075 -11.127 1.00 46.41 237 ALA A O 1
ATOM 1845 N N . SER A 1 238 ? 28.070 0.306 -11.287 1.00 48.69 238 SER A N 1
ATOM 1846 C CA . SER A 1 238 ? 28.109 0.865 -12.651 1.00 48.69 238 SER A CA 1
ATOM 1847 C C . SER A 1 238 ? 27.952 2.390 -12.715 1.00 48.69 238 SER A C 1
ATOM 1849 O O . SER A 1 238 ? 28.248 2.991 -13.748 1.00 48.69 238 SER A O 1
ATOM 1851 N N . ILE A 1 239 ? 27.556 3.045 -11.615 1.00 51.34 239 ILE A N 1
ATOM 1852 C CA . ILE A 1 239 ? 27.384 4.502 -11.543 1.00 51.34 239 ILE A CA 1
ATOM 1853 C C . ILE A 1 239 ? 28.063 5.023 -10.274 1.00 51.34 239 ILE A C 1
ATOM 1855 O O . ILE A 1 239 ? 27.579 4.815 -9.166 1.00 51.34 239 ILE A O 1
ATOM 1859 N N . THR A 1 240 ? 29.158 5.770 -10.435 1.00 44.53 240 THR A N 1
ATOM 1860 C CA . THR A 1 240 ? 30.050 6.281 -9.370 1.00 44.53 240 THR A CA 1
ATOM 1861 C C . THR A 1 240 ? 29.383 7.213 -8.341 1.00 44.53 240 THR A C 1
ATOM 1863 O O . THR A 1 240 ? 30.056 7.759 -7.471 1.00 44.53 240 THR A O 1
ATOM 1866 N N . ALA A 1 241 ? 28.072 7.441 -8.427 1.00 46.12 241 ALA A N 1
ATOM 1867 C CA . ALA A 1 241 ? 27.351 8.390 -7.595 1.00 46.12 241 ALA A CA 1
ATOM 1868 C C . ALA A 1 241 ? 25.872 8.014 -7.440 1.00 46.12 241 ALA A C 1
ATOM 1870 O O . ALA A 1 241 ? 25.043 8.693 -8.027 1.00 46.12 241 ALA A O 1
ATOM 1871 N N . ARG A 1 242 ? 25.498 6.983 -6.661 1.00 48.47 242 ARG A N 1
ATOM 1872 C CA . ARG A 1 242 ? 24.093 6.832 -6.220 1.00 48.47 242 ARG A CA 1
ATOM 1873 C C . ARG A 1 242 ? 23.917 6.187 -4.841 1.00 48.47 242 ARG A C 1
ATOM 1875 O O . ARG A 1 242 ? 23.505 5.045 -4.726 1.00 48.47 242 ARG A O 1
ATOM 1882 N N . ASN A 1 243 ? 23.954 7.026 -3.806 1.00 51.56 243 ASN A N 1
ATOM 1883 C CA . ASN A 1 243 ? 23.044 6.871 -2.655 1.00 51.56 243 ASN A CA 1
ATOM 1884 C C . ASN A 1 243 ? 21.550 7.078 -3.058 1.00 51.56 243 ASN A C 1
ATOM 1886 O O . ASN A 1 243 ? 20.665 7.078 -2.203 1.00 51.56 243 ASN A O 1
ATOM 1890 N N . GLU A 1 244 ? 21.271 7.298 -4.352 1.00 56.62 244 GLU A N 1
ATOM 1891 C CA . GLU A 1 244 ? 20.021 7.813 -4.921 1.00 56.62 244 GLU A CA 1
ATOM 1892 C C . GLU A 1 244 ? 19.048 6.715 -5.376 1.00 56.62 244 GLU A C 1
ATOM 1894 O O . GLU A 1 244 ? 17.858 6.867 -5.141 1.00 56.62 244 GLU A O 1
ATOM 1899 N N . PHE A 1 245 ? 19.519 5.581 -5.922 1.00 64.25 245 PHE A N 1
ATOM 1900 C CA . PHE A 1 245 ? 18.642 4.516 -6.457 1.00 64.25 245 PHE A CA 1
ATOM 1901 C C . PHE A 1 245 ? 17.654 3.986 -5.403 1.00 64.25 245 PHE A C 1
ATOM 1903 O O . PHE A 1 245 ? 16.483 3.745 -5.677 1.00 64.25 245 PHE A O 1
ATOM 1910 N N . PHE A 1 246 ? 18.097 3.883 -4.151 1.00 69.06 246 PHE A N 1
ATOM 1911 C CA . PHE A 1 246 ? 17.237 3.504 -3.029 1.00 69.06 246 PHE A CA 1
ATOM 1912 C C . PHE A 1 246 ? 16.139 4.527 -2.759 1.00 69.06 246 PHE A C 1
ATOM 1914 O O . PHE A 1 246 ? 14.969 4.189 -2.580 1.00 69.06 246 PHE A O 1
ATOM 1921 N N . SER A 1 247 ? 16.523 5.799 -2.739 1.00 77.38 247 SER A N 1
ATOM 1922 C CA . SER A 1 247 ? 15.588 6.888 -2.509 1.00 77.38 247 SER A CA 1
ATOM 1923 C C . SER A 1 247 ? 14.633 7.055 -3.696 1.00 77.38 247 SER A C 1
ATOM 1925 O O . SER A 1 247 ? 13.482 7.434 -3.485 1.00 77.38 247 SER A O 1
ATOM 1927 N N . ASP A 1 248 ? 15.051 6.677 -4.909 1.00 82.38 248 ASP A N 1
ATOM 1928 C CA . ASP A 1 248 ? 14.214 6.651 -6.112 1.00 82.38 248 ASP A CA 1
ATOM 1929 C C . ASP A 1 248 ? 13.031 5.678 -5.965 1.00 82.38 248 ASP A C 1
ATOM 1931 O O . ASP A 1 248 ? 11.937 5.988 -6.438 1.00 82.38 248 ASP A O 1
ATOM 1935 N N . HIS A 1 249 ? 13.172 4.558 -5.238 1.00 87.75 249 HIS A N 1
ATOM 1936 C CA . HIS A 1 249 ? 12.023 3.697 -4.907 1.00 87.75 249 HIS A CA 1
ATOM 1937 C C . HIS A 1 249 ? 10.976 4.432 -4.069 1.00 87.75 249 HIS A C 1
ATOM 1939 O O . HIS A 1 249 ? 9.775 4.308 -4.328 1.00 87.75 249 HIS A O 1
ATOM 1945 N N . ILE A 1 250 ? 11.410 5.242 -3.101 1.00 91.44 250 ILE A N 1
ATOM 1946 C CA . ILE A 1 250 ? 10.503 6.055 -2.285 1.00 91.44 250 ILE A CA 1
ATOM 1947 C C . ILE A 1 250 ? 9.878 7.163 -3.137 1.00 91.44 250 ILE A C 1
ATOM 1949 O O . ILE A 1 250 ? 8.662 7.349 -3.084 1.00 91.44 250 ILE A O 1
ATOM 1953 N N . LEU A 1 251 ? 10.662 7.861 -3.967 1.00 92.44 251 LEU A N 1
ATOM 1954 C CA . LEU A 1 251 ? 10.128 8.864 -4.896 1.00 92.44 251 LEU A CA 1
ATOM 1955 C C . LEU A 1 251 ? 9.085 8.251 -5.842 1.00 92.44 251 LEU A C 1
ATOM 1957 O O . LEU A 1 251 ? 8.035 8.857 -6.063 1.00 92.44 251 LEU A O 1
ATOM 1961 N N . ASN A 1 252 ? 9.322 7.030 -6.331 1.00 92.69 252 ASN A N 1
ATOM 1962 C CA . ASN A 1 252 ? 8.385 6.310 -7.185 1.00 92.69 252 ASN A CA 1
ATOM 1963 C C . ASN A 1 252 ? 7.087 5.948 -6.445 1.00 92.69 252 ASN A C 1
ATOM 1965 O O . ASN A 1 252 ? 5.997 6.150 -6.980 1.00 92.69 252 ASN A O 1
ATOM 1969 N N . HIS A 1 253 ? 7.171 5.514 -5.183 1.00 96.06 253 HIS A N 1
ATOM 1970 C CA . HIS A 1 253 ? 5.992 5.280 -4.342 1.00 96.06 253 HIS A CA 1
ATOM 1971 C C . HIS A 1 253 ? 5.187 6.557 -4.102 1.00 96.06 253 HIS A C 1
ATOM 1973 O O . HIS A 1 253 ? 3.967 6.556 -4.265 1.00 96.06 253 HIS A O 1
ATOM 1979 N N . LEU A 1 254 ? 5.854 7.661 -3.759 1.00 97.31 254 LEU A N 1
ATOM 1980 C CA . LEU A 1 254 ? 5.199 8.954 -3.553 1.00 97.31 254 LEU A CA 1
ATOM 1981 C C . LEU A 1 254 ? 4.523 9.446 -4.835 1.00 97.31 254 LEU A C 1
ATOM 1983 O O . LEU A 1 254 ? 3.364 9.863 -4.809 1.00 97.31 254 LEU A O 1
ATOM 1987 N N . LYS A 1 255 ? 5.217 9.343 -5.972 1.00 95.88 255 LYS A N 1
ATOM 1988 C CA . LYS A 1 255 ? 4.657 9.656 -7.287 1.00 95.88 255 LYS A CA 1
ATOM 1989 C C . LYS A 1 255 ? 3.421 8.810 -7.579 1.00 95.88 255 LYS A C 1
ATOM 1991 O O . LYS A 1 255 ? 2.400 9.363 -7.986 1.00 95.88 255 LYS A O 1
ATOM 1996 N N . HIS A 1 256 ? 3.501 7.493 -7.376 1.00 97.31 256 HIS A N 1
ATOM 1997 C CA . HIS A 1 256 ? 2.397 6.567 -7.640 1.00 97.31 256 HIS A CA 1
ATOM 1998 C C . HIS A 1 256 ? 1.188 6.877 -6.769 1.00 97.31 256 HIS A C 1
ATOM 2000 O O . HIS A 1 256 ? 0.087 7.028 -7.284 1.00 97.31 256 HIS A O 1
ATOM 2006 N N . TYR A 1 257 ? 1.402 7.096 -5.472 1.00 98.62 257 TYR A N 1
ATOM 2007 C CA . TYR A 1 257 ? 0.359 7.487 -4.528 1.00 98.62 257 TYR A CA 1
ATOM 2008 C C . TYR A 1 257 ? -0.433 8.718 -4.985 1.00 98.62 257 TYR A C 1
ATOM 2010 O O . TYR A 1 257 ? -1.665 8.685 -5.051 1.00 98.62 257 TYR A O 1
ATOM 2018 N N . PHE A 1 258 ? 0.264 9.806 -5.324 1.00 98.56 258 PHE A N 1
ATOM 2019 C CA . PHE A 1 258 ? -0.393 11.035 -5.770 1.00 98.56 258 PHE A CA 1
ATOM 2020 C C . PHE A 1 258 ? -1.083 10.860 -7.124 1.00 98.56 258 PHE A C 1
ATOM 2022 O O . PHE A 1 258 ? -2.187 11.376 -7.308 1.00 98.56 258 PHE A O 1
ATOM 2029 N N . GLN A 1 259 ? -0.474 10.103 -8.041 1.00 97.81 259 GLN A N 1
ATOM 2030 C CA . GLN A 1 259 ? -1.064 9.784 -9.340 1.00 97.81 259 GLN A CA 1
ATOM 2031 C C . GLN A 1 259 ? -2.375 9.002 -9.173 1.00 97.81 259 GLN A C 1
ATOM 2033 O O . GLN A 1 259 ? -3.409 9.439 -9.674 1.00 97.81 259 GLN A O 1
ATOM 2038 N N . VAL A 1 260 ? -2.369 7.929 -8.377 1.00 98.50 260 VAL A N 1
ATOM 2039 C CA . VAL A 1 260 ? -3.566 7.140 -8.049 1.00 98.50 260 VAL A CA 1
ATOM 2040 C C . VAL A 1 260 ? -4.645 8.016 -7.422 1.00 98.50 260 VAL A C 1
ATOM 2042 O O . VAL A 1 260 ? -5.811 7.933 -7.815 1.00 98.50 260 VAL A O 1
ATOM 2045 N N . CYS A 1 261 ? -4.276 8.891 -6.483 1.00 98.62 261 CYS A N 1
ATOM 2046 C CA . CYS A 1 261 ? -5.216 9.827 -5.875 1.00 98.62 261 CYS A CA 1
ATOM 2047 C C . CYS A 1 261 ? -5.880 10.728 -6.928 1.00 98.62 261 CYS A C 1
ATOM 2049 O O . CYS A 1 261 ? -7.109 10.832 -6.950 1.00 98.62 261 CYS A O 1
ATOM 2051 N N . LYS A 1 262 ? -5.095 11.326 -7.833 1.00 97.75 262 LYS A N 1
ATOM 2052 C CA . LYS A 1 262 ? -5.609 12.175 -8.919 1.00 97.75 262 LYS A CA 1
ATOM 2053 C C . LYS A 1 262 ? -6.530 11.414 -9.861 1.00 97.75 262 LYS A C 1
ATOM 2055 O O . LYS A 1 262 ? -7.624 11.900 -10.144 1.00 97.75 262 LYS A O 1
ATOM 2060 N N . ASP A 1 263 ? -6.126 10.220 -10.281 1.00 97.75 263 ASP A N 1
ATOM 2061 C CA . ASP A 1 263 ? -6.901 9.379 -11.199 1.00 97.75 263 ASP A CA 1
ATOM 2062 C C . ASP A 1 263 ? -8.243 8.941 -10.590 1.00 97.75 263 ASP A C 1
ATOM 2064 O O . ASP A 1 263 ? -9.212 8.701 -11.307 1.00 97.75 263 ASP A O 1
ATOM 2068 N N . HIS A 1 264 ? -8.339 8.928 -9.257 1.00 98.31 264 HIS A N 1
ATOM 2069 C CA . HIS A 1 264 ? -9.565 8.633 -8.515 1.00 98.31 264 HIS A CA 1
ATOM 2070 C C . HIS A 1 264 ? -10.322 9.881 -8.026 1.00 98.31 264 HIS A C 1
ATOM 2072 O O . HIS A 1 264 ? -11.239 9.748 -7.204 1.00 98.31 264 HIS A O 1
ATOM 2078 N N . GLY A 1 265 ? -9.977 11.075 -8.522 1.00 98.06 265 GLY A N 1
ATOM 2079 C CA . GLY A 1 265 ? -10.668 12.333 -8.217 1.00 98.06 265 GLY A CA 1
ATOM 2080 C C . GLY A 1 265 ? -10.372 12.910 -6.829 1.00 98.06 265 GLY A C 1
ATOM 2081 O O . GLY A 1 265 ? -11.133 13.737 -6.330 1.00 98.06 265 GLY A O 1
ATOM 2082 N N . ILE A 1 266 ? -9.293 12.474 -6.180 1.00 98.56 266 ILE A N 1
ATOM 2083 C CA . ILE A 1 266 ? -8.837 12.994 -4.889 1.00 98.56 266 ILE A CA 1
ATOM 2084 C C . ILE A 1 266 ? -7.861 14.145 -5.150 1.00 98.56 266 ILE A C 1
ATOM 2086 O O . ILE A 1 266 ? -6.919 14.016 -5.932 1.00 98.56 266 ILE A O 1
ATOM 2090 N N . SER A 1 267 ? -8.067 15.285 -4.489 1.00 98.19 267 SER A N 1
ATOM 2091 C CA . SER A 1 267 ? -7.156 16.426 -4.618 1.00 98.19 267 SER A CA 1
ATOM 2092 C C . SER A 1 267 ? -5.792 16.134 -3.982 1.00 98.19 267 SER A C 1
ATOM 2094 O O . SER A 1 267 ? -5.715 15.468 -2.946 1.00 98.19 267 SER A O 1
ATOM 2096 N N . ILE A 1 268 ? -4.717 16.704 -4.543 1.00 97.75 268 ILE A N 1
ATOM 2097 C CA . ILE A 1 268 ? -3.363 16.612 -3.963 1.00 97.75 268 ILE A CA 1
ATOM 2098 C C . ILE A 1 268 ? -3.354 17.107 -2.512 1.00 97.75 268 ILE A C 1
ATOM 2100 O O . ILE A 1 268 ? -2.744 16.480 -1.653 1.00 97.75 268 ILE A O 1
ATOM 2104 N N . ALA A 1 269 ? -4.102 18.172 -2.210 1.00 97.06 269 ALA A N 1
ATOM 2105 C CA . ALA A 1 269 ? -4.203 18.731 -0.862 1.00 97.06 269 ALA A CA 1
ATOM 2106 C C . ALA A 1 269 ? -4.822 17.767 0.170 1.00 97.06 269 ALA A C 1
ATOM 2108 O O . ALA A 1 269 ? -4.453 17.821 1.345 1.00 97.06 269 ALA A O 1
ATOM 2109 N N . LYS A 1 270 ? -5.762 16.900 -0.242 1.00 97.62 270 LYS A N 1
ATOM 2110 C CA . LYS A 1 270 ? -6.270 15.813 0.611 1.00 97.62 270 LYS A CA 1
ATOM 2111 C C . LYS A 1 270 ? -5.256 14.676 0.665 1.00 97.62 270 LYS A C 1
ATOM 2113 O O . LYS A 1 270 ? -4.849 14.295 1.751 1.00 97.62 270 LYS A O 1
ATOM 2118 N N . ALA A 1 271 ? -4.772 14.199 -0.481 1.00 98.19 271 ALA A N 1
ATOM 2119 C CA . ALA A 1 271 ? -3.794 13.113 -0.536 1.00 98.19 271 ALA A CA 1
ATOM 2120 C C . ALA A 1 271 ? -2.555 13.385 0.344 1.00 98.19 271 ALA A C 1
ATOM 2122 O O . ALA A 1 271 ? -2.141 12.516 1.108 1.00 98.19 271 ALA A O 1
ATOM 2123 N N . GLN A 1 272 ? -2.019 14.608 0.329 1.00 97.50 272 GLN A N 1
ATOM 2124 C CA . GLN A 1 272 ? -0.880 15.017 1.157 1.00 97.50 272 GLN A CA 1
ATOM 2125 C C . GLN A 1 272 ? -1.100 14.763 2.652 1.00 97.50 272 GLN A C 1
ATOM 2127 O O . GLN A 1 272 ? -0.130 14.505 3.354 1.00 97.50 272 GLN A O 1
ATOM 2132 N N . LYS A 1 273 ? -2.335 14.835 3.157 1.00 97.31 273 LYS A N 1
ATOM 2133 C CA . LYS A 1 273 ? -2.635 14.726 4.591 1.00 97.31 273 LYS A CA 1
ATOM 2134 C C . LYS A 1 273 ? -2.853 13.282 5.071 1.00 97.31 273 LYS A C 1
ATOM 2136 O O . LYS A 1 273 ? -2.949 13.058 6.276 1.00 97.31 273 LYS A O 1
ATOM 2141 N N . GLN A 1 274 ? -2.924 12.320 4.147 1.00 98.12 274 GLN A N 1
ATOM 2142 C CA . GLN A 1 274 ? -3.314 10.919 4.386 1.00 98.12 274 GLN A CA 1
ATOM 2143 C C . GLN A 1 274 ? -2.134 9.932 4.242 1.00 98.12 274 GLN A C 1
ATOM 2145 O O . GLN A 1 274 ? -2.334 8.719 4.235 1.00 98.12 274 GLN A O 1
ATOM 2150 N N . ILE A 1 275 ? -0.898 10.429 4.147 1.00 98.50 275 ILE A N 1
ATOM 2151 C CA . ILE A 1 275 ? 0.309 9.606 3.987 1.00 98.50 275 ILE A CA 1
ATOM 2152 C C . ILE A 1 275 ? 1.390 9.990 5.002 1.00 98.50 275 ILE A C 1
ATOM 2154 O O . ILE A 1 275 ? 1.577 11.165 5.308 1.00 98.50 275 ILE A O 1
ATOM 2158 N N . THR A 1 276 ? 2.113 9.016 5.543 1.00 97.88 276 THR A N 1
ATOM 2159 C CA . THR A 1 276 ? 3.219 9.226 6.488 1.00 97.88 276 THR A CA 1
ATOM 2160 C C . THR A 1 276 ? 4.356 8.228 6.238 1.00 97.88 276 THR A C 1
ATOM 2162 O O . THR A 1 276 ? 4.266 7.406 5.328 1.00 97.88 276 THR A O 1
ATOM 2165 N N . ILE A 1 277 ? 5.432 8.290 7.024 1.00 95.94 277 ILE A N 1
ATOM 2166 C CA . ILE A 1 277 ? 6.455 7.240 7.072 1.00 95.94 277 ILE A CA 1
ATOM 2167 C C . ILE A 1 277 ? 6.065 6.223 8.146 1.00 95.94 277 ILE A C 1
ATOM 2169 O O . ILE A 1 277 ? 5.856 6.585 9.301 1.00 95.94 277 ILE A O 1
ATOM 2173 N N . GLY A 1 278 ? 5.993 4.953 7.764 1.00 94.31 278 GLY A N 1
ATOM 2174 C CA . GLY A 1 278 ? 5.801 3.823 8.666 1.00 94.31 278 GLY A CA 1
ATOM 2175 C C . GLY A 1 278 ? 7.011 2.912 8.590 1.00 94.31 278 GLY A C 1
ATOM 2176 O O . GLY A 1 278 ? 6.966 1.921 7.878 1.00 94.31 278 GLY A O 1
ATOM 2177 N N . SER A 1 279 ? 8.113 3.278 9.250 1.00 88.25 279 SER A N 1
ATOM 2178 C CA . SER A 1 279 ? 9.436 2.712 8.944 1.00 88.25 279 SER A CA 1
ATOM 2179 C C . SER A 1 279 ? 9.542 1.199 9.085 1.00 88.25 279 SER A C 1
ATOM 2181 O O . SER A 1 279 ? 10.302 0.597 8.332 1.00 88.25 279 SER A O 1
ATOM 2183 N N . ASP A 1 280 ? 8.790 0.615 10.022 1.00 85.44 280 ASP A N 1
ATOM 2184 C CA . ASP A 1 280 ? 8.926 -0.785 10.439 1.00 85.44 280 ASP A CA 1
ATOM 2185 C C . ASP A 1 280 ? 10.334 -1.086 11.015 1.00 85.44 280 ASP A C 1
ATOM 2187 O O . ASP A 1 280 ? 10.828 -2.210 10.990 1.00 85.44 280 ASP A O 1
ATOM 2191 N N . PHE A 1 281 ? 11.007 -0.050 11.550 1.00 80.62 281 PHE A N 1
ATOM 2192 C CA . PHE A 1 281 ? 12.275 -0.212 12.273 1.00 80.62 281 PHE A CA 1
ATOM 2193 C C . PHE A 1 281 ? 12.114 -1.148 13.472 1.00 80.62 281 PHE A C 1
ATOM 2195 O O . PHE A 1 281 ? 11.066 -1.176 14.112 1.00 80.62 281 PHE A O 1
ATOM 2202 N N . ASP A 1 282 ? 13.179 -1.898 13.759 1.00 72.56 282 ASP A N 1
ATOM 2203 C CA . ASP A 1 282 ? 13.237 -2.948 14.785 1.00 72.56 282 ASP A CA 1
ATOM 2204 C C . ASP A 1 282 ? 12.269 -4.134 14.552 1.00 72.56 282 ASP A C 1
ATOM 2206 O O . ASP A 1 282 ? 12.194 -5.049 15.375 1.00 72.56 282 ASP A O 1
ATOM 2210 N N . GLY A 1 283 ? 11.574 -4.164 13.407 1.00 66.38 283 GLY A N 1
ATOM 2211 C CA . GLY A 1 283 ? 10.892 -5.343 12.873 1.00 66.38 283 GLY A CA 1
ATOM 2212 C C . GLY A 1 283 ? 11.848 -6.312 12.160 1.00 66.38 283 GLY A C 1
ATOM 2213 O O . GLY A 1 283 ? 13.057 -6.091 12.079 1.00 66.38 283 GLY A O 1
ATOM 2214 N N . LEU A 1 284 ? 11.306 -7.389 11.575 1.00 63.00 284 LEU A N 1
ATOM 2215 C CA . LEU A 1 284 ? 12.048 -8.311 10.690 1.00 63.00 284 LEU A CA 1
ATOM 2216 C C . LEU A 1 284 ? 12.256 -7.704 9.291 1.00 63.00 284 LEU A C 1
ATOM 2218 O O . LEU A 1 284 ? 11.971 -8.335 8.263 1.00 63.00 284 LEU A O 1
ATOM 2222 N N . ILE A 1 285 ? 12.717 -6.457 9.258 1.00 62.94 285 ILE A N 1
ATOM 2223 C CA . ILE A 1 285 ? 12.923 -5.714 8.027 1.00 62.94 285 ILE A CA 1
ATOM 2224 C C . ILE A 1 285 ? 14.335 -5.882 7.487 1.00 62.94 285 ILE A C 1
ATOM 2226 O O . ILE A 1 285 ? 15.283 -6.151 8.224 1.00 62.94 285 ILE A O 1
ATOM 2230 N N . ASN A 1 286 ? 14.473 -5.677 6.182 1.00 61.69 286 ASN A N 1
ATOM 2231 C CA . ASN A 1 286 ? 15.763 -5.442 5.550 1.00 61.69 286 ASN A CA 1
ATOM 2232 C C . ASN A 1 286 ? 15.860 -3.940 5.232 1.00 61.69 286 ASN A C 1
ATOM 2234 O O . ASN A 1 286 ? 15.438 -3.520 4.144 1.00 61.69 286 ASN A O 1
ATOM 2238 N N . PRO A 1 287 ? 16.292 -3.108 6.206 1.00 57.75 287 PRO A N 1
ATOM 2239 C CA . PRO A 1 287 ? 16.399 -1.680 5.983 1.00 57.75 287 PRO A CA 1
ATOM 2240 C C . PRO A 1 287 ? 17.527 -1.426 4.989 1.00 57.75 287 PRO A C 1
ATOM 2242 O O . PRO A 1 287 ? 18.524 -2.148 4.944 1.00 57.75 287 PRO A O 1
ATOM 2245 N N . PHE A 1 288 ? 17.410 -0.360 4.211 1.00 61.34 288 PHE A N 1
ATOM 2246 C CA . PHE A 1 288 ? 18.521 0.045 3.361 1.00 61.34 288 PHE A CA 1
ATOM 2247 C C . PHE A 1 288 ? 19.742 0.428 4.208 1.00 61.34 288 PHE A C 1
ATOM 2249 O O . PHE A 1 288 ? 19.609 1.065 5.255 1.00 61.34 288 PHE A O 1
ATOM 2256 N N . ALA A 1 289 ? 20.952 0.109 3.741 1.00 57.94 289 ALA A N 1
ATOM 2257 C CA . ALA A 1 289 ? 22.193 0.418 4.461 1.00 57.94 289 ALA A CA 1
ATOM 2258 C C . ALA A 1 289 ? 22.359 1.930 4.751 1.00 57.94 289 ALA A C 1
ATOM 2260 O O . ALA A 1 289 ? 22.901 2.343 5.786 1.00 57.94 289 ALA A O 1
ATOM 2261 N N . ASN A 1 290 ? 21.837 2.778 3.859 1.00 58.06 290 ASN A N 1
ATOM 2262 C CA . ASN A 1 290 ? 21.833 4.235 3.984 1.00 58.06 290 ASN A CA 1
ATOM 2263 C C . ASN A 1 290 ? 20.691 4.789 4.861 1.00 58.06 290 ASN A C 1
ATOM 2265 O O . ASN A 1 290 ? 20.756 5.954 5.234 1.00 58.06 290 ASN A O 1
ATOM 2269 N N . ILE A 1 291 ? 19.696 3.984 5.253 1.00 60.69 291 ILE A N 1
ATOM 2270 C CA . ILE A 1 291 ? 18.619 4.355 6.194 1.00 60.69 291 ILE A CA 1
ATOM 2271 C C . ILE A 1 291 ? 18.433 3.224 7.214 1.00 60.69 291 ILE A C 1
ATOM 2273 O O . ILE A 1 291 ? 17.334 2.774 7.515 1.00 60.69 291 ILE A O 1
ATOM 2277 N N . SER A 1 292 ? 19.552 2.732 7.742 1.00 64.50 292 SER A N 1
ATOM 2278 C CA . SER A 1 292 ? 19.577 1.580 8.644 1.00 64.50 292 SER A CA 1
ATOM 2279 C C . SER A 1 292 ? 18.959 1.872 10.012 1.00 64.50 292 SER A C 1
ATOM 2281 O O . SER A 1 292 ? 18.632 0.948 10.748 1.00 64.50 292 SER A O 1
ATOM 2283 N N . THR A 1 293 ? 18.854 3.151 10.381 1.00 68.38 293 THR A N 1
ATOM 2284 C CA . THR A 1 293 ? 18.400 3.593 11.698 1.00 68.38 293 THR A CA 1
ATOM 2285 C C . THR A 1 293 ? 17.689 4.944 11.631 1.00 68.38 293 THR A C 1
ATOM 2287 O O . THR A 1 293 ? 17.844 5.716 10.679 1.00 68.38 293 THR A O 1
ATOM 2290 N N . VAL A 1 294 ? 16.964 5.279 12.704 1.00 75.75 294 VAL A N 1
ATOM 2291 C CA . VAL A 1 294 ? 16.258 6.562 12.857 1.00 75.75 294 VAL A CA 1
ATOM 2292 C C . VAL A 1 294 ? 17.173 7.785 12.712 1.00 75.75 294 VAL A C 1
ATOM 2294 O O . VAL A 1 294 ? 16.722 8.817 12.219 1.00 75.75 294 VAL A O 1
ATOM 2297 N N . GLN A 1 295 ? 18.466 7.683 13.060 1.00 72.31 295 GLN A N 1
ATOM 2298 C CA . GLN A 1 295 ? 19.410 8.804 12.931 1.00 72.31 295 GLN A CA 1
ATOM 2299 C C . GLN A 1 295 ? 19.573 9.276 11.481 1.00 72.31 295 GLN A C 1
ATOM 2301 O O . GLN A 1 295 ? 19.881 10.442 11.262 1.00 72.31 295 GLN A O 1
ATOM 2306 N N . LYS A 1 296 ? 19.329 8.399 10.500 1.00 77.94 296 LYS A N 1
ATOM 2307 C CA . LYS A 1 296 ? 19.454 8.715 9.071 1.00 77.94 296 LYS A CA 1
ATOM 2308 C C . LYS A 1 296 ? 18.139 9.190 8.433 1.00 77.94 296 LYS A C 1
ATOM 2310 O O . LYS A 1 296 ? 18.109 9.516 7.249 1.00 77.94 296 LYS A O 1
ATOM 2315 N N . MET A 1 297 ? 17.035 9.285 9.189 1.00 84.00 297 MET A N 1
ATOM 2316 C CA . MET A 1 297 ? 15.761 9.796 8.648 1.00 84.00 297 MET A CA 1
ATOM 2317 C C . MET A 1 297 ? 15.846 11.265 8.208 1.00 84.00 297 MET A C 1
ATOM 2319 O O . MET A 1 297 ? 15.125 11.661 7.292 1.00 84.00 297 MET A O 1
ATOM 2323 N N . SER A 1 298 ? 16.725 12.072 8.816 1.00 86.94 298 SER A N 1
ATOM 2324 C CA . SER A 1 298 ? 16.985 13.451 8.375 1.00 86.94 298 SER A CA 1
ATOM 2325 C C . SER A 1 298 ? 17.532 13.514 6.952 1.00 86.94 298 SER A C 1
ATOM 2327 O O . SER A 1 298 ? 17.197 14.438 6.204 1.00 86.94 298 SER A O 1
ATOM 2329 N N . ASP A 1 299 ? 18.332 12.523 6.567 1.00 85.69 299 ASP A N 1
ATOM 2330 C CA . ASP A 1 299 ? 18.982 12.471 5.262 1.00 85.69 299 ASP A CA 1
ATOM 2331 C C . ASP A 1 299 ? 17.953 12.113 4.194 1.00 85.69 299 ASP A C 1
ATOM 2333 O O . ASP A 1 299 ? 17.844 12.819 3.192 1.00 85.69 299 ASP A O 1
ATOM 2337 N N . LEU A 1 300 ? 17.094 11.118 4.460 1.00 86.50 300 LEU A N 1
ATOM 2338 C CA . LEU A 1 300 ? 15.957 10.804 3.588 1.00 86.50 300 LEU A CA 1
ATOM 2339 C C . LEU A 1 300 ? 15.012 12.007 3.444 1.00 86.50 300 LEU A C 1
ATOM 2341 O O . LEU A 1 300 ? 14.588 12.340 2.337 1.00 86.50 300 LEU A O 1
ATOM 2345 N N . LYS A 1 301 ? 14.692 12.686 4.552 1.00 91.88 301 LYS A N 1
ATOM 2346 C CA . LYS A 1 301 ? 13.848 13.888 4.542 1.00 91.88 301 LYS A CA 1
ATOM 2347 C C . LYS A 1 301 ? 14.438 14.975 3.640 1.00 91.88 301 LYS A C 1
ATOM 2349 O O . LYS A 1 301 ? 13.724 15.572 2.835 1.00 91.88 301 LYS A O 1
ATOM 2354 N N . THR A 1 302 ? 15.741 15.216 3.768 1.00 91.06 302 THR A N 1
ATOM 2355 C CA . THR A 1 302 ? 16.479 16.190 2.953 1.00 91.06 302 THR A CA 1
ATOM 2356 C C . THR A 1 302 ? 16.496 15.773 1.488 1.00 91.06 302 THR A C 1
ATOM 2358 O O . THR A 1 302 ? 16.194 16.589 0.619 1.00 91.06 302 THR A O 1
ATOM 2361 N N . TYR A 1 303 ? 16.744 14.493 1.214 1.00 89.19 303 TYR A N 1
ATOM 2362 C CA . TYR A 1 303 ? 16.749 13.951 -0.135 1.00 89.19 303 TYR A CA 1
ATOM 2363 C C . TYR A 1 303 ? 15.394 14.125 -0.831 1.00 89.19 303 TYR A C 1
ATOM 2365 O O . TYR A 1 303 ? 15.346 14.654 -1.940 1.00 89.19 303 TYR A O 1
ATOM 2373 N N . ILE A 1 304 ? 14.284 13.746 -0.184 1.00 92.88 304 ILE A N 1
ATOM 2374 C CA . ILE A 1 304 ? 12.937 13.900 -0.761 1.00 92.88 304 ILE A CA 1
ATOM 2375 C C . ILE A 1 304 ? 12.642 15.379 -1.024 1.00 92.88 304 ILE A C 1
ATOM 2377 O O . ILE A 1 304 ? 12.165 15.719 -2.105 1.00 92.88 304 ILE A O 1
ATOM 2381 N N . ARG A 1 305 ? 12.968 16.267 -0.074 1.00 95.44 305 ARG A N 1
ATOM 2382 C CA . ARG A 1 305 ? 12.788 17.716 -0.246 1.00 95.44 305 ARG A CA 1
ATOM 2383 C C . ARG A 1 305 ? 13.520 18.243 -1.476 1.00 95.44 305 ARG A C 1
ATOM 2385 O O . ARG A 1 305 ? 12.947 19.018 -2.235 1.00 95.44 305 ARG A O 1
ATOM 2392 N N . MET A 1 306 ? 14.769 17.828 -1.667 1.00 91.19 306 MET A N 1
ATOM 2393 C CA . MET A 1 306 ? 15.604 18.314 -2.762 1.00 91.19 306 MET A CA 1
ATOM 2394 C C . MET A 1 306 ? 15.219 17.717 -4.115 1.00 91.19 306 MET A C 1
ATOM 2396 O O . MET A 1 306 ? 15.320 18.422 -5.112 1.00 91.19 306 MET A O 1
ATOM 2400 N N . ASN A 1 307 ? 14.770 16.457 -4.164 1.00 90.94 307 ASN A N 1
ATOM 2401 C CA . ASN A 1 307 ? 14.682 15.702 -5.420 1.00 90.94 307 ASN A CA 1
ATOM 2402 C C . ASN A 1 307 ? 13.256 15.440 -5.917 1.00 90.94 307 ASN A C 1
ATOM 2404 O O . ASN A 1 307 ? 13.059 15.322 -7.126 1.00 90.94 307 ASN A O 1
ATOM 2408 N N . LEU A 1 308 ? 12.243 15.394 -5.038 1.00 93.12 308 LEU A N 1
ATOM 2409 C CA . LEU A 1 308 ? 10.894 14.958 -5.422 1.00 93.12 308 LEU A CA 1
ATOM 2410 C C . LEU A 1 308 ? 10.303 15.800 -6.559 1.00 93.12 308 LEU A C 1
ATOM 2412 O O . LEU A 1 308 ? 9.767 15.248 -7.514 1.00 93.12 308 LEU A O 1
ATOM 2416 N N . LEU A 1 309 ? 10.412 17.131 -6.501 1.00 93.94 309 LEU A N 1
ATOM 2417 C CA . LEU A 1 309 ? 9.822 17.976 -7.542 1.00 93.94 309 LEU A CA 1
ATOM 2418 C C . LEU A 1 309 ? 10.512 17.805 -8.904 1.00 93.94 309 LEU A C 1
ATOM 2420 O O . LEU A 1 309 ? 9.834 17.861 -9.928 1.00 93.94 309 LEU A O 1
ATOM 2424 N N . TYR A 1 310 ? 11.833 17.610 -8.926 1.00 91.31 310 TYR A N 1
ATOM 2425 C CA . TYR A 1 310 ? 12.574 17.350 -10.165 1.00 91.31 310 TYR A CA 1
ATOM 2426 C C . TYR A 1 310 ? 12.172 15.998 -10.750 1.00 91.31 310 TYR A C 1
ATOM 2428 O O . TYR A 1 310 ? 11.738 15.944 -11.898 1.00 91.31 310 TYR A O 1
ATOM 2436 N N . PHE A 1 311 ? 12.170 14.955 -9.914 1.00 89.75 311 PHE A N 1
ATOM 2437 C CA . PHE A 1 311 ? 11.711 13.620 -10.290 1.00 89.75 311 PHE A CA 1
ATOM 2438 C C . PHE A 1 311 ? 10.304 13.650 -10.906 1.00 89.75 311 PHE A C 1
ATOM 2440 O O . PHE A 1 311 ? 10.080 13.105 -11.983 1.00 89.75 311 PHE A O 1
ATOM 2447 N N . LEU A 1 312 ? 9.355 14.360 -10.284 1.00 92.56 312 LEU A N 1
ATOM 2448 C CA . LEU A 1 312 ? 7.986 14.448 -10.800 1.00 92.56 312 LEU A CA 1
ATOM 2449 C C . LEU A 1 312 ? 7.877 15.214 -12.130 1.00 92.56 312 LEU A C 1
ATOM 2451 O O . LEU A 1 312 ? 6.996 14.894 -12.934 1.00 92.56 312 LEU A O 1
ATOM 2455 N N . LYS A 1 313 ? 8.727 16.224 -12.365 1.00 92.38 313 LYS A N 1
ATOM 2456 C CA . LYS A 1 313 ? 8.733 17.035 -13.599 1.00 92.38 313 LYS A CA 1
ATOM 2457 C C . LYS A 1 313 ? 9.286 16.277 -14.807 1.00 92.38 313 LYS A C 1
ATOM 2459 O O . LYS A 1 313 ? 8.867 16.561 -15.931 1.00 92.38 313 LYS A O 1
ATOM 2464 N N . ASP A 1 314 ? 10.171 15.313 -14.577 1.00 88.88 314 ASP A N 1
ATOM 2465 C CA . ASP A 1 314 ? 10.804 14.521 -15.637 1.00 88.88 314 ASP A CA 1
ATOM 2466 C C . ASP A 1 314 ? 9.893 13.410 -16.193 1.00 88.88 314 ASP A C 1
ATOM 2468 O O . ASP A 1 314 ? 10.131 12.878 -17.283 1.00 88.88 314 ASP A O 1
ATOM 2472 N N . LEU A 1 315 ? 8.809 13.087 -15.482 1.00 88.44 315 LEU A N 1
ATOM 2473 C CA . LEU A 1 315 ? 7.854 12.042 -15.853 1.00 88.44 315 LEU A CA 1
ATOM 2474 C C . LEU A 1 315 ? 6.663 12.597 -16.639 1.00 88.44 315 LEU A C 1
ATOM 2476 O O . LEU A 1 315 ? 6.108 13.656 -16.335 1.00 88.44 315 LEU A O 1
ATOM 2480 N N . LYS A 1 316 ? 6.222 11.858 -17.665 1.00 89.44 316 LYS A N 1
ATOM 2481 C CA . LYS A 1 316 ? 5.155 12.310 -18.582 1.00 89.44 316 LYS A CA 1
ATOM 2482 C C . LYS A 1 316 ? 3.804 12.529 -17.900 1.00 89.44 316 LYS A C 1
ATOM 2484 O O . LYS A 1 316 ? 3.038 13.386 -18.351 1.00 89.44 316 LYS A O 1
ATOM 2489 N N . ASP A 1 317 ? 3.497 11.733 -16.886 1.00 91.44 317 ASP A N 1
ATOM 2490 C CA . ASP A 1 317 ? 2.234 11.756 -16.158 1.00 91.44 317 ASP A CA 1
ATOM 2491 C C . ASP A 1 317 ? 2.263 12.774 -15.015 1.00 91.44 317 ASP A C 1
ATOM 2493 O O . ASP A 1 317 ? 1.445 13.699 -15.017 1.00 91.44 317 ASP A O 1
ATOM 2497 N N . SER A 1 318 ? 3.245 12.702 -14.114 1.00 92.94 318 SER A N 1
ATOM 2498 C CA . SER A 1 318 ? 3.266 13.574 -12.941 1.00 92.94 318 SER A CA 1
ATOM 2499 C C . SER A 1 318 ? 3.596 15.030 -13.226 1.00 92.94 318 SER A C 1
ATOM 2501 O O . SER A 1 318 ? 3.108 15.901 -12.503 1.00 92.94 318 SER A O 1
ATOM 2503 N N . LYS A 1 319 ? 4.288 15.346 -14.329 1.00 94.00 319 LYS A N 1
ATOM 25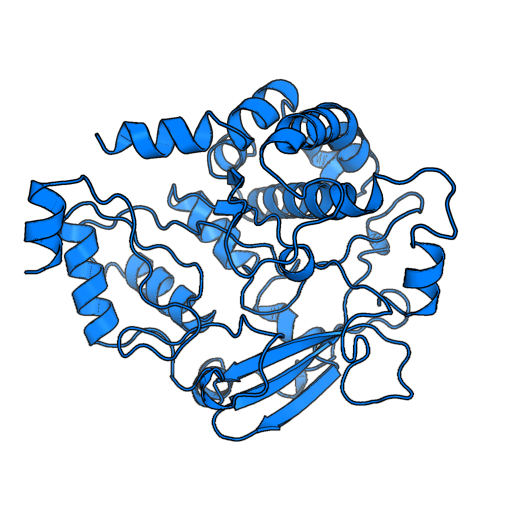04 C CA . LYS A 1 319 ? 4.521 16.746 -14.731 1.00 94.00 319 LYS A CA 1
ATOM 2505 C C . LYS A 1 319 ? 3.233 17.557 -14.914 1.00 94.00 319 LYS A C 1
ATOM 2507 O O . LYS A 1 319 ? 3.272 18.783 -14.899 1.00 94.00 319 LYS A O 1
ATOM 2512 N N . LYS A 1 320 ? 2.094 16.882 -15.120 1.00 94.62 320 LYS A N 1
ATOM 2513 C CA . LYS A 1 320 ? 0.782 17.513 -15.327 1.00 94.62 320 LYS A CA 1
ATOM 2514 C C . LYS A 1 320 ? 0.162 18.052 -14.037 1.00 94.62 320 LYS A C 1
ATOM 2516 O O . LYS A 1 320 ? -0.690 18.927 -14.120 1.00 94.62 320 LYS A O 1
ATOM 2521 N N . TRP A 1 321 ? 0.552 17.522 -12.877 1.00 95.75 321 TRP A N 1
ATOM 2522 C CA . TRP A 1 321 ? -0.033 17.883 -11.580 1.00 95.75 321 TRP A CA 1
ATOM 2523 C C . TRP A 1 321 ? 1.004 18.270 -10.523 1.00 95.75 321 TRP A C 1
ATOM 2525 O O . TRP A 1 321 ? 0.629 18.799 -9.483 1.00 95.75 321 TRP A O 1
ATOM 2535 N N . CYS A 1 322 ? 2.301 18.048 -10.755 1.00 95.69 322 CYS A N 1
ATOM 2536 C CA . CYS A 1 322 ? 3.339 18.260 -9.742 1.00 95.69 322 CYS A CA 1
ATOM 2537 C C . CYS A 1 322 ? 3.425 19.704 -9.222 1.00 95.69 322 CYS A C 1
ATOM 2539 O O . CYS A 1 322 ? 3.911 19.920 -8.117 1.00 95.69 322 CYS A O 1
ATOM 2541 N N . SER A 1 323 ? 2.948 20.694 -9.984 1.00 96.12 323 SER A N 1
ATOM 2542 C CA . SER A 1 323 ? 2.854 22.092 -9.544 1.00 96.12 323 SER A CA 1
ATOM 2543 C C . SER A 1 323 ? 1.808 22.327 -8.447 1.00 96.12 323 SER A C 1
ATOM 2545 O O . SER A 1 323 ? 1.884 23.339 -7.757 1.00 96.12 323 SER A O 1
ATOM 2547 N N . GLU A 1 324 ? 0.852 21.410 -8.261 1.00 96.69 324 GLU A N 1
ATOM 2548 C CA . GLU A 1 324 ? -0.139 21.451 -7.174 1.00 96.69 324 GLU A CA 1
ATOM 2549 C C . GLU A 1 324 ? 0.469 21.044 -5.816 1.00 96.69 324 GLU A C 1
ATOM 2551 O O . GLU A 1 324 ? -0.127 21.312 -4.772 1.00 96.69 324 GLU A O 1
ATOM 2556 N N . LEU A 1 325 ? 1.636 20.383 -5.809 1.00 96.44 325 LEU A N 1
ATOM 2557 C CA . LEU A 1 325 ? 2.287 19.876 -4.603 1.00 96.44 325 LEU A CA 1
ATOM 2558 C C . LEU A 1 325 ? 3.304 20.888 -4.058 1.00 96.44 325 LEU A C 1
ATOM 2560 O O . LEU A 1 325 ? 4.340 21.144 -4.671 1.00 96.44 325 LEU A O 1
ATOM 2564 N N . ASN A 1 326 ? 3.056 21.405 -2.855 1.00 94.75 326 ASN A N 1
ATOM 2565 C CA . ASN A 1 326 ? 4.068 22.154 -2.113 1.00 94.75 326 ASN A CA 1
ATOM 2566 C C . ASN A 1 326 ? 4.998 21.170 -1.389 1.00 94.75 326 ASN A C 1
ATOM 2568 O O . ASN A 1 326 ? 4.665 20.680 -0.311 1.00 94.75 326 ASN A O 1
ATOM 2572 N N . VAL A 1 327 ? 6.154 20.877 -1.992 1.00 96.25 327 VAL A N 1
ATOM 2573 C CA . VAL A 1 327 ? 7.100 19.872 -1.479 1.00 96.25 327 VAL A CA 1
ATOM 2574 C C . VAL A 1 327 ? 7.641 20.225 -0.092 1.00 96.25 327 VAL A C 1
ATOM 2576 O O . VAL A 1 327 ? 7.754 19.333 0.746 1.00 96.25 327 VAL A O 1
ATOM 2579 N N . ASP A 1 328 ? 7.909 21.499 0.201 1.00 95.56 328 ASP A N 1
ATOM 2580 C CA . ASP A 1 328 ? 8.446 21.897 1.508 1.00 95.56 328 ASP A CA 1
ATOM 2581 C C . ASP A 1 328 ? 7.464 21.607 2.643 1.00 95.56 328 ASP A C 1
ATOM 2583 O O . ASP A 1 328 ? 7.844 21.031 3.664 1.00 95.56 328 ASP A O 1
ATOM 2587 N N . VAL A 1 329 ? 6.186 21.939 2.434 1.00 96.12 329 VAL A N 1
ATOM 2588 C CA . VAL A 1 329 ? 5.116 21.624 3.391 1.00 96.12 329 VAL A CA 1
ATOM 2589 C C . VAL A 1 329 ? 4.865 20.119 3.437 1.00 96.12 329 VAL A C 1
ATOM 2591 O O . VAL A 1 329 ? 4.727 19.547 4.518 1.00 96.12 329 VAL A O 1
ATOM 2594 N N . PHE A 1 330 ? 4.827 19.466 2.275 1.00 97.94 330 PHE A N 1
ATOM 2595 C CA . PHE A 1 330 ? 4.560 18.037 2.174 1.00 97.94 330 PHE A CA 1
ATOM 2596 C C . PHE A 1 330 ? 5.584 17.200 2.943 1.00 97.94 330 PHE A C 1
ATOM 2598 O O . PHE A 1 330 ? 5.200 16.265 3.635 1.00 97.94 330 PHE A O 1
ATOM 2605 N N . VAL A 1 331 ? 6.872 17.535 2.872 1.00 97.31 331 VAL A N 1
ATOM 2606 C CA . VAL A 1 331 ? 7.917 16.772 3.567 1.00 97.31 331 VAL A CA 1
ATOM 2607 C C . VAL A 1 331 ? 7.784 16.883 5.091 1.00 97.31 331 VAL A C 1
ATOM 2609 O O . VAL A 1 331 ? 8.000 15.898 5.795 1.00 97.31 331 VAL A O 1
ATOM 2612 N N . GLU A 1 332 ? 7.383 18.038 5.626 1.00 97.56 332 GLU A N 1
ATOM 2613 C CA . GLU A 1 332 ? 7.074 18.163 7.061 1.00 97.56 332 GLU A CA 1
ATOM 2614 C C . GLU A 1 332 ? 5.822 17.362 7.449 1.00 97.56 332 GLU A C 1
ATOM 2616 O O . GLU A 1 332 ? 5.776 16.714 8.499 1.00 97.56 332 GLU A O 1
ATOM 2621 N N . ASP A 1 333 ? 4.814 17.362 6.576 1.00 97.75 333 ASP A N 1
ATOM 2622 C CA . ASP A 1 333 ? 3.592 16.584 6.760 1.00 97.75 333 ASP A CA 1
ATOM 2623 C C . ASP A 1 333 ? 3.859 15.071 6.750 1.00 97.75 333 ASP A C 1
ATOM 2625 O O . ASP A 1 333 ? 3.431 14.375 7.674 1.00 97.75 333 ASP A O 1
ATOM 2629 N N . LEU A 1 334 ? 4.622 14.579 5.772 1.00 97.88 334 LEU A N 1
ATOM 2630 C CA . LEU A 1 334 ? 4.978 13.172 5.594 1.00 97.88 334 LEU A CA 1
ATOM 2631 C C . LEU A 1 334 ? 5.735 12.614 6.809 1.00 97.88 334 LEU A C 1
ATOM 2633 O O . LEU A 1 334 ? 5.403 11.535 7.304 1.00 97.88 334 LEU A O 1
ATOM 2637 N N . PHE A 1 335 ? 6.733 13.354 7.302 1.00 96.38 335 PHE A N 1
ATOM 2638 C CA . PHE A 1 335 ? 7.623 12.885 8.369 1.00 96.38 335 PHE A CA 1
ATOM 2639 C C . PHE A 1 335 ? 7.085 13.106 9.783 1.00 96.38 335 PHE A C 1
ATOM 2641 O O . PHE A 1 335 ? 7.567 12.456 10.708 1.00 96.38 335 PHE A O 1
ATOM 2648 N N . TYR A 1 336 ? 6.137 14.025 9.982 1.00 96.12 336 TYR A N 1
ATOM 2649 C CA . TYR A 1 336 ? 5.672 14.343 11.330 1.00 96.12 336 TYR A CA 1
ATOM 2650 C C . TYR A 1 336 ? 4.211 14.781 11.391 1.00 96.12 336 TYR A C 1
ATOM 2652 O O . TYR A 1 336 ? 3.411 14.145 12.084 1.00 96.12 336 TYR A O 1
ATOM 2660 N N . ASN A 1 337 ? 3.832 15.862 10.696 1.00 97.94 337 ASN A N 1
ATOM 2661 C CA . ASN A 1 337 ? 2.565 16.519 11.025 1.00 97.94 337 ASN A CA 1
ATOM 2662 C C . ASN A 1 337 ? 1.344 15.638 10.732 1.00 97.94 337 ASN A C 1
ATOM 2664 O O . ASN A 1 337 ? 0.357 15.746 11.455 1.00 97.94 337 ASN A O 1
ATOM 2668 N N . ASN A 1 338 ? 1.377 14.775 9.711 1.00 97.94 338 ASN A N 1
ATOM 2669 C CA . ASN A 1 338 ? 0.259 13.873 9.414 1.00 97.94 338 ASN A CA 1
ATOM 2670 C C . ASN A 1 338 ? 0.032 12.869 10.540 1.00 97.94 338 ASN A C 1
ATOM 2672 O O . ASN A 1 338 ? -1.080 12.793 11.064 1.00 97.94 338 ASN A O 1
ATOM 2676 N N . GLY A 1 339 ? 1.087 12.164 10.958 1.00 95.75 339 GLY A N 1
ATOM 2677 C CA . GLY A 1 339 ? 1.024 11.231 12.083 1.00 95.75 339 GLY A CA 1
ATOM 2678 C C . GLY A 1 339 ? 0.586 11.932 13.369 1.00 95.75 339 GLY A C 1
ATOM 2679 O O . GLY A 1 339 ? -0.356 11.492 14.028 1.00 95.75 339 GLY A O 1
ATOM 2680 N N . TYR A 1 340 ? 1.181 13.090 13.672 1.00 96.56 340 TYR A N 1
ATOM 2681 C CA . TYR A 1 340 ? 0.810 13.893 14.838 1.00 96.56 340 TYR A CA 1
ATOM 2682 C C . TYR A 1 340 ? -0.663 14.327 14.810 1.00 96.56 340 TYR A C 1
ATOM 2684 O O . TYR A 1 340 ? -1.375 14.132 15.794 1.00 96.56 340 TYR A O 1
ATOM 2692 N N . ARG A 1 341 ? -1.155 14.883 13.691 1.00 96.06 341 ARG A N 1
ATOM 2693 C CA . ARG A 1 341 ? -2.562 15.300 13.540 1.00 96.06 341 ARG A CA 1
ATOM 2694 C C . ARG A 1 341 ? -3.514 14.116 13.686 1.00 96.06 341 ARG A C 1
ATOM 2696 O O . ARG A 1 341 ? -4.523 14.233 14.380 1.00 96.06 341 ARG A O 1
ATOM 2703 N N . PHE A 1 342 ? -3.184 12.986 13.064 1.00 95.19 342 PHE A N 1
ATOM 2704 C CA . PHE A 1 342 ? -4.002 11.780 13.120 1.00 95.19 342 PHE A CA 1
ATOM 2705 C C . PHE A 1 342 ? -4.139 11.257 14.552 1.00 95.19 342 PHE A C 1
ATOM 2707 O O . PHE A 1 342 ? -5.258 11.020 15.012 1.00 95.19 342 PHE A O 1
ATOM 2714 N N . ILE A 1 343 ? -3.022 11.154 15.275 1.00 93.25 343 ILE A N 1
ATOM 2715 C CA . ILE A 1 343 ? -2.996 10.730 16.677 1.00 93.25 343 ILE A CA 1
ATOM 2716 C C . ILE A 1 343 ? -3.746 11.743 17.547 1.00 93.25 343 ILE A C 1
ATOM 2718 O O . ILE A 1 343 ? -4.671 11.364 18.260 1.00 93.25 343 ILE A O 1
ATOM 2722 N N . LYS A 1 344 ? -3.416 13.038 17.444 1.00 93.44 344 LYS A N 1
ATOM 2723 C CA . LYS A 1 344 ? -4.007 14.099 18.273 1.00 93.44 344 LYS A CA 1
ATOM 2724 C C . LYS A 1 344 ? -5.521 14.209 18.124 1.00 93.44 344 LYS A C 1
ATOM 2726 O O . LYS A 1 344 ? -6.186 14.485 19.104 1.00 93.44 344 LYS A O 1
ATOM 2731 N N . SER A 1 345 ? -6.070 13.967 16.934 1.00 9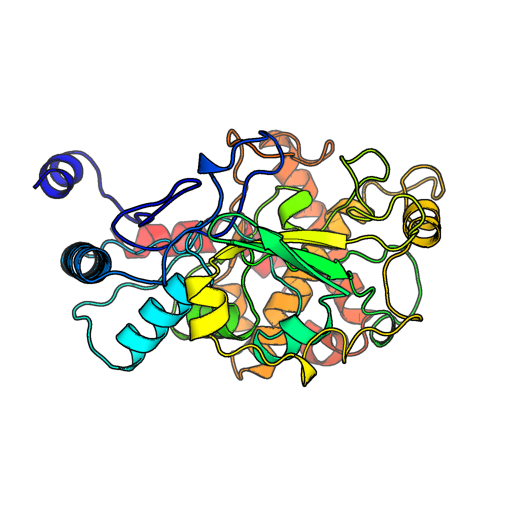1.50 345 SER A N 1
ATOM 2732 C CA . SER A 1 345 ? -7.527 13.994 16.710 1.00 91.50 345 SER A CA 1
ATOM 2733 C C . SER A 1 345 ? -8.314 12.890 17.439 1.00 91.50 345 SER A C 1
ATOM 2735 O O . SER A 1 345 ? -9.538 12.857 17.343 1.00 91.50 345 SER A O 1
ATOM 2737 N N . ARG A 1 346 ? -7.626 11.966 18.126 1.00 87.75 346 ARG A N 1
ATOM 2738 C CA . ARG A 1 346 ? -8.202 10.801 18.824 1.00 87.75 346 ARG A CA 1
ATOM 2739 C C . ARG A 1 346 ? -7.966 10.818 20.342 1.00 87.75 346 ARG A C 1
ATOM 2741 O O . ARG A 1 346 ? -8.274 9.824 21.015 1.00 87.75 346 ARG A O 1
ATOM 2748 N N . PHE A 1 347 ? -7.434 11.934 20.839 1.00 79.81 347 PHE A N 1
ATOM 2749 C CA . PHE A 1 347 ? -7.391 12.352 22.240 1.00 79.81 347 PHE A CA 1
ATOM 2750 C C . PHE A 1 347 ? -8.313 13.557 22.402 1.00 79.81 347 PHE A C 1
ATOM 2752 O O . PHE A 1 347 ? -8.961 13.634 23.466 1.00 79.81 347 PHE A O 1
#

Mean predicted aligned error: 5.34 Å

Foldseek 3Di:
DVVVVVCVPDPAAEDEQDAQADHPAAWFWHDDPDDPDPRRFTADAAGDPVVVVVQLVCLVSNHAYACQGGFPRNLVVVLVCVVVVVHPSHHQHEHLEFFALLAAPLQLLQQWPDWDDDVQWIKTWGWWFLVVVFFQDDDARQTAQNGRSHDHLVSLQSSLVRLAAYAYEQFCVRLRDDDPPPDPQQPPPPPFQTGTHITIGGPNNVVVVPDDPVSHNNNDDVVGTDGNVNVVCNDPVNDVDDVPSSLVSVLVRVLSSQLSCVVSVHAPVSSLLRYAHSHCPPHPGDGPPQPNDPVNVVVSLVCCLVPNLVVQCRTPRSVVCSVSDPSVVSSCSHYPVSVVVSVVVSD

Nearest PDB structures (foldseek):
  3fdg-assembly1_A  TM=8.291E-01  e=2.559E-06  Cereibacter sphaeroides 2.4.1
  3fdg-assembly1_B  TM=8.377E-01  e=3.419E-06  Cereibacter sphaeroides 2.4.1
  2rag-assembly1_A  TM=6.937E-01  e=5.359E-07  Caulobacter vibrioides CB15
  3itc-assembly1_A  TM=6.859E-01  e=6.755E-07  Streptomyces coelicolor
  3b40-assembly1_A  TM=5.759E-01  e=1.610E-06  Pseudomonas aeruginosa